Protein AF-A0A8X6IH74-F1 (afdb_monomer_lite)

Radius of gyration: 36.72 Å; chains: 1; bounding box: 72×77×111 Å

Organism: NCBI:txid2747483

Sequence (316 aa):
MLEIERTTPSPTKETTKKLEDELSTMEAKLKTLEGKMAEFLPIINCKHNNKIKAVKRPAEPVIRPAKFTAKANKNSLEIKDFVFPKKTVKNVSQEKDEQIKINNSYAVLYAANEDAEDVTQPTYKIKPIFMRLTPNYNLILQEINRTHPTAKNTHIKGFFKIEAETEDHHREITNYLTDRKIEYYVIEPPAKSQVRDLTCEILTAHRNASKPMSHSELPFVQGELKHLFKERNKARKLWQFTRHPQHKTELNRLQNTIKRKVNLYRQQVWEDHLTSLEAEDGSLWGTAKAFRRKAAPISALNGPNGTALSDTHKTE

Foldseek 3Di:
DDDDDDDDDDDDPVVVVVVVVVVVVVVVVVVVVVVVVVPPDDDPPPDDDDPDDDDDDDDDDDDDADQDADDDDPDDPDDPDDDDQGPFPPPDPDDDDDDPPPPPPCVVVVVLPDPDPPDPDVPPQDFWKKFADDPCVVVLVVVLCVVQVQWDWDDDDRTITIGHPDVVSVVVNVVVCVVVVTDMDTDDDPPVVVVVVVVVVVVVVVVVPDDPPPPSCPVPPDPVLVVLVVQLVVLVVCCVPVVDVVSVVVNVVSVVVSVVVVVVSVVVVVVVQVVPDDVVVCRVVVSVVSRVDDHDPDPAPQDPPGDRPDPVVVPD

Secondary structure (DSSP, 8-state):
------PPPPPPHHHHHHHHHHHHHHHHHHHHHHHHHHTS--------------PPPPPPP--PPP---PPP------S-S--------------S--------TTHHHHHTTTS-S--------PPPEEEEP-TTHHHHHHHHHHH-TT-EEEEETTEEEEE-SSHHHHHHHHHHHHHTT--EEE-PPPHHHHHHHHHHHHHHHHHHHSPP------TT--HHHHHHHHHHHHHHHHHHHH--HHHHHHHHHHHHHHHHHHHHHHHHHHHHHHHT--STTSHHHHHHHHHT-PPPPPPP---TT-----GGGG--

Structure (mmCIF, N/CA/C/O backbone):
data_AF-A0A8X6IH74-F1
#
_entry.id   AF-A0A8X6IH74-F1
#
loop_
_atom_site.group_PDB
_atom_site.id
_atom_site.type_symbol
_atom_site.label_atom_id
_atom_site.label_alt_id
_atom_site.label_comp_id
_atom_site.label_asym_id
_atom_site.label_entity_id
_atom_site.label_seq_id
_atom_site.pdbx_PDB_ins_code
_atom_site.Cartn_x
_atom_site.Cartn_y
_atom_site.Cartn_z
_atom_site.occupancy
_atom_site.B_iso_or_equiv
_atom_site.auth_seq_id
_atom_site.auth_comp_id
_atom_site.auth_asym_id
_atom_site.auth_atom_id
_atom_site.pdbx_PDB_model_num
ATOM 1 N N . MET A 1 1 ? 42.930 13.003 -58.169 1.00 43.06 1 MET A N 1
ATOM 2 C CA . MET A 1 1 ? 43.669 13.483 -56.985 1.00 43.06 1 MET A CA 1
ATOM 3 C C . MET A 1 1 ? 43.532 14.997 -56.968 1.00 43.06 1 MET A C 1
ATOM 5 O O . MET A 1 1 ? 44.217 15.658 -57.731 1.00 43.06 1 MET A O 1
ATOM 9 N N . LEU A 1 2 ? 42.557 15.521 -56.226 1.00 41.12 2 LEU A N 1
ATOM 10 C CA . LEU A 1 2 ? 42.387 16.955 -55.974 1.00 41.12 2 LEU A CA 1
ATOM 11 C C . LEU A 1 2 ? 42.209 17.086 -54.461 1.00 41.12 2 LEU A C 1
ATOM 13 O O . LEU A 1 2 ? 41.152 16.749 -53.931 1.00 41.12 2 LEU A O 1
ATOM 17 N N . GLU A 1 3 ? 43.283 17.471 -53.780 1.00 43.62 3 GLU A N 1
ATOM 18 C CA . GLU A 1 3 ? 43.282 17.789 -52.356 1.00 43.62 3 GLU A CA 1
ATOM 19 C C . GLU A 1 3 ? 42.756 19.215 -52.185 1.00 43.62 3 GLU A C 1
ATOM 21 O O . GLU A 1 3 ? 43.300 20.169 -52.736 1.00 43.62 3 GLU A O 1
ATOM 26 N N . ILE A 1 4 ? 41.650 19.348 -51.456 1.00 46.00 4 ILE A N 1
ATOM 27 C CA . ILE A 1 4 ? 41.109 20.636 -51.024 1.00 46.00 4 ILE A CA 1
ATOM 28 C C . ILE A 1 4 ? 41.545 20.813 -49.570 1.00 46.00 4 ILE A C 1
ATOM 30 O O . ILE A 1 4 ? 40.969 20.201 -48.667 1.00 46.00 4 ILE A O 1
ATOM 34 N N . GLU A 1 5 ? 42.563 21.641 -49.347 1.00 49.91 5 GLU A N 1
ATOM 35 C CA . GLU A 1 5 ? 42.927 22.116 -48.014 1.00 49.91 5 GLU A CA 1
ATOM 36 C C . GLU A 1 5 ? 41.798 22.996 -47.457 1.00 49.91 5 GLU A C 1
ATOM 38 O O . GLU A 1 5 ? 41.425 24.017 -48.037 1.00 49.91 5 GLU A O 1
ATOM 43 N N . ARG A 1 6 ? 41.226 22.596 -46.316 1.00 44.38 6 ARG A N 1
ATOM 44 C CA . ARG A 1 6 ? 40.282 23.421 -45.552 1.00 44.38 6 ARG A CA 1
ATOM 45 C C . ARG A 1 6 ? 41.055 24.217 -44.506 1.00 44.38 6 ARG A C 1
ATOM 47 O O . ARG A 1 6 ? 41.426 23.680 -43.467 1.00 44.38 6 ARG A O 1
ATOM 54 N N . THR A 1 7 ? 41.251 25.504 -44.757 1.00 48.94 7 THR A N 1
ATOM 55 C CA . THR A 1 7 ? 41.699 26.476 -43.756 1.00 48.94 7 THR A CA 1
ATOM 56 C C . THR A 1 7 ? 40.543 26.826 -42.812 1.00 48.94 7 THR A C 1
ATOM 58 O O . THR A 1 7 ? 39.498 27.324 -43.226 1.00 48.94 7 THR A O 1
ATOM 61 N N . THR A 1 8 ? 40.703 26.540 -41.519 1.00 48.41 8 THR A N 1
ATOM 62 C CA . THR A 1 8 ? 39.767 26.951 -40.460 1.00 48.41 8 THR A CA 1
ATOM 63 C C . THR A 1 8 ? 40.094 28.375 -39.993 1.00 48.41 8 THR A C 1
ATOM 65 O O . THR A 1 8 ? 41.247 28.616 -39.626 1.00 48.41 8 THR A O 1
ATOM 68 N N . PRO A 1 9 ? 39.138 29.323 -39.950 1.00 53.28 9 PRO A N 1
ATOM 69 C CA . PRO A 1 9 ? 39.410 30.665 -39.445 1.00 53.28 9 PRO A CA 1
ATOM 70 C C . PRO A 1 9 ? 39.497 30.662 -37.910 1.00 53.28 9 PRO A C 1
ATOM 72 O O . PRO A 1 9 ? 38.611 30.157 -37.222 1.00 53.28 9 PRO A O 1
ATOM 75 N N . SER A 1 10 ? 40.580 31.234 -37.383 1.00 58.09 10 SER A N 1
ATOM 76 C CA . SER A 1 10 ? 40.804 31.457 -35.949 1.00 58.09 10 SER A CA 1
ATOM 77 C C . SER A 1 10 ? 39.896 32.590 -35.427 1.00 58.09 10 SER A C 1
ATOM 79 O O . SER A 1 10 ? 39.737 33.593 -36.131 1.00 58.09 10 SER A O 1
ATOM 81 N N . PRO A 1 11 ? 39.284 32.468 -34.231 1.00 55.09 11 PRO A N 1
ATOM 82 C CA . PRO A 1 11 ? 38.349 33.463 -33.705 1.00 55.09 11 PRO A CA 1
ATOM 83 C C . PRO A 1 11 ? 39.032 34.814 -33.437 1.00 55.09 11 PRO A C 1
ATOM 85 O O . PRO A 1 11 ? 40.121 34.895 -32.869 1.00 55.09 11 PRO A O 1
ATOM 88 N N . THR A 1 12 ? 38.382 35.901 -33.857 1.00 61.72 12 THR A N 1
ATOM 89 C CA . THR A 1 12 ? 38.880 37.274 -33.703 1.00 61.72 12 THR A CA 1
ATOM 90 C C . THR A 1 12 ? 38.809 37.732 -32.241 1.00 61.72 12 THR A C 1
ATOM 92 O O . THR A 1 12 ? 37.863 37.409 -31.523 1.00 61.72 12 THR A O 1
ATOM 95 N N . LYS A 1 13 ? 39.785 38.541 -31.801 1.00 58.41 13 LYS A N 1
ATOM 96 C CA . LYS A 1 13 ? 39.949 39.023 -30.407 1.00 58.41 13 LYS A CA 1
ATOM 97 C C . LYS A 1 13 ? 38.723 39.748 -29.818 1.00 58.41 13 LYS A C 1
ATOM 99 O O . LYS A 1 13 ? 38.598 39.872 -28.605 1.00 58.41 13 LYS A O 1
ATOM 104 N N . GLU A 1 14 ? 37.818 40.241 -30.661 1.00 59.03 14 GLU A N 1
ATOM 105 C CA . GLU A 1 14 ? 36.546 40.836 -30.230 1.00 59.03 14 GLU A CA 1
ATOM 106 C C . GLU A 1 14 ? 35.539 39.796 -29.728 1.00 59.03 14 GLU A C 1
ATOM 108 O O . GLU A 1 14 ? 34.779 40.072 -28.801 1.00 59.03 14 GLU A O 1
ATOM 113 N N . THR A 1 15 ? 35.538 38.594 -30.308 1.00 60.03 15 THR A N 1
ATOM 114 C CA . THR A 1 15 ? 34.636 37.511 -29.886 1.00 60.03 15 THR A CA 1
ATOM 115 C C . THR A 1 15 ? 35.060 36.903 -28.554 1.00 60.03 15 THR A C 1
ATOM 117 O O . THR A 1 15 ? 34.205 36.578 -27.735 1.00 60.03 15 THR A O 1
ATOM 120 N N . THR A 1 16 ? 36.367 36.838 -28.287 1.00 67.00 16 THR A N 1
ATOM 121 C CA . THR A 1 16 ? 36.899 36.336 -27.012 1.00 67.00 16 THR A CA 1
ATOM 122 C C . THR A 1 16 ? 36.626 37.308 -25.867 1.00 67.00 16 THR A C 1
ATOM 124 O O . THR A 1 16 ? 36.185 36.875 -24.811 1.00 67.00 16 THR A O 1
ATOM 127 N N . LYS A 1 17 ? 36.761 38.622 -26.100 1.00 74.25 17 LYS A N 1
ATOM 128 C CA . LYS A 1 17 ? 36.411 39.647 -25.102 1.00 74.25 17 LYS A CA 1
ATOM 129 C C . LYS A 1 17 ? 34.932 39.634 -24.719 1.00 74.25 17 LYS A C 1
ATOM 131 O O . LYS A 1 17 ? 34.612 39.702 -23.541 1.00 74.25 17 LYS A O 1
ATOM 136 N N . LYS A 1 18 ? 34.027 39.489 -25.694 1.00 78.56 18 LYS A N 1
ATOM 137 C CA . LYS A 1 18 ? 32.587 39.379 -25.400 1.00 78.56 18 LYS A CA 1
ATOM 138 C C . LYS A 1 18 ? 32.266 38.162 -24.533 1.00 78.56 18 LYS A C 1
ATOM 140 O O . LYS A 1 18 ? 31.457 38.269 -23.619 1.00 78.56 18 LYS A O 1
ATOM 145 N N . LEU A 1 19 ? 32.919 37.029 -24.793 1.00 78.88 19 LEU A N 1
ATOM 146 C CA . LEU A 1 19 ? 32.754 35.821 -23.982 1.00 78.88 19 LEU A CA 1
ATOM 147 C C . LEU A 1 19 ? 33.327 35.989 -22.565 1.00 78.88 19 LEU A C 1
ATOM 149 O O . LEU A 1 19 ? 32.731 35.502 -21.609 1.00 78.88 19 LEU A O 1
ATOM 153 N N . GLU A 1 20 ? 34.444 36.702 -22.411 1.00 80.81 20 GLU A N 1
ATOM 154 C CA . GLU A 1 20 ? 35.034 37.020 -21.102 1.00 80.81 20 GLU A CA 1
ATOM 155 C C . GLU A 1 20 ? 34.137 37.958 -20.275 1.00 80.81 20 GLU A C 1
ATOM 157 O O . GLU A 1 20 ? 33.915 37.713 -19.086 1.00 80.81 20 GLU A O 1
ATOM 162 N N . ASP A 1 21 ? 33.542 38.974 -20.906 1.00 86.50 21 ASP A N 1
ATOM 163 C CA . ASP A 1 21 ? 32.602 39.896 -20.254 1.00 86.50 21 ASP A CA 1
ATOM 164 C C . ASP A 1 21 ? 31.301 39.180 -19.822 1.00 86.50 21 ASP A C 1
ATOM 166 O O . ASP A 1 21 ? 30.752 39.438 -18.741 1.00 86.50 21 ASP A O 1
ATOM 170 N N . GLU A 1 22 ? 30.817 38.229 -20.630 1.00 88.38 22 GLU A N 1
ATOM 171 C CA . GLU A 1 22 ? 29.669 37.373 -20.300 1.00 88.38 22 GLU A CA 1
ATOM 172 C C . GLU A 1 22 ? 29.972 36.410 -19.140 1.00 88.38 22 GLU A C 1
ATOM 174 O O . GLU A 1 22 ? 29.141 36.237 -18.243 1.00 88.38 22 GLU A O 1
ATOM 179 N N . LEU A 1 23 ? 31.171 35.822 -19.097 1.00 83.88 23 LEU A N 1
ATOM 180 C CA . LEU A 1 23 ? 31.600 34.983 -17.974 1.00 83.88 23 LEU A CA 1
ATOM 181 C C . LEU A 1 23 ? 31.699 35.794 -16.675 1.00 83.88 23 LEU A C 1
ATOM 183 O O . LEU A 1 23 ? 31.154 35.374 -15.652 1.00 83.88 23 LEU A O 1
ATOM 187 N N . SER A 1 24 ? 32.279 36.995 -16.731 1.00 86.62 24 SER A N 1
ATOM 188 C CA . SER A 1 24 ? 32.386 37.894 -15.574 1.00 86.62 24 SER A CA 1
ATOM 189 C C . SER A 1 24 ? 31.012 38.296 -15.020 1.00 86.62 24 SER A C 1
ATOM 191 O O . SER A 1 24 ? 30.773 38.288 -13.807 1.00 86.62 24 SER A O 1
ATOM 193 N N . THR A 1 25 ? 30.049 38.575 -15.904 1.00 90.31 25 THR A N 1
ATOM 194 C CA . THR A 1 25 ? 28.678 38.901 -15.485 1.00 90.31 25 THR A CA 1
ATOM 195 C C . THR A 1 25 ? 27.924 37.702 -14.907 1.00 90.31 25 THR A C 1
ATOM 197 O O . THR A 1 25 ? 27.080 37.886 -14.023 1.00 90.31 25 THR A O 1
ATOM 200 N N . MET A 1 26 ? 28.208 36.477 -15.352 1.00 86.06 26 MET A N 1
ATOM 201 C CA . MET A 1 26 ? 27.615 35.261 -14.784 1.00 86.06 26 MET A CA 1
ATOM 202 C C . MET A 1 26 ? 28.189 34.930 -13.400 1.00 86.06 26 MET A C 1
ATOM 204 O O . MET A 1 26 ? 27.426 34.601 -12.488 1.00 86.06 26 MET A O 1
ATOM 208 N N . GLU A 1 27 ? 29.494 35.108 -13.198 1.00 87.75 27 GLU A N 1
ATOM 209 C CA . GLU A 1 27 ? 30.144 34.933 -11.892 1.00 87.75 27 GLU A CA 1
ATOM 210 C C . GLU A 1 27 ? 29.621 35.932 -10.848 1.00 87.75 27 GLU A C 1
ATOM 212 O O . GLU A 1 27 ? 29.310 35.553 -9.714 1.00 87.75 27 GLU A O 1
ATOM 217 N N . ALA A 1 28 ? 29.411 37.193 -11.239 1.00 86.88 28 ALA A N 1
ATOM 218 C CA . ALA A 1 28 ? 28.814 38.201 -10.362 1.00 86.88 28 ALA A CA 1
ATOM 219 C C . ALA A 1 28 ? 27.384 37.823 -9.916 1.00 86.88 28 ALA A C 1
ATOM 221 O O . ALA A 1 28 ? 27.006 38.021 -8.753 1.00 86.88 28 ALA A O 1
ATOM 222 N N . LYS A 1 29 ? 26.587 37.221 -10.812 1.00 88.25 29 LYS A N 1
ATOM 223 C CA . LYS A 1 29 ? 25.227 36.749 -10.497 1.00 88.25 29 LYS A CA 1
ATOM 224 C C . LYS A 1 29 ? 25.238 35.569 -9.525 1.00 88.25 29 LYS A C 1
ATOM 226 O O . LYS A 1 29 ? 24.408 35.542 -8.616 1.00 88.25 29 LYS A O 1
ATOM 231 N N . LEU A 1 30 ? 26.179 34.635 -9.678 1.00 80.69 30 LEU A N 1
ATOM 232 C CA . LEU A 1 30 ? 26.343 33.501 -8.761 1.00 80.69 30 LEU A CA 1
ATOM 233 C C . LEU A 1 30 ? 26.721 33.963 -7.353 1.00 80.69 30 LEU A C 1
ATOM 235 O O . LEU A 1 30 ? 26.065 33.573 -6.391 1.00 80.69 30 LEU A O 1
ATOM 239 N N . LYS A 1 31 ? 27.676 34.889 -7.232 1.00 80.88 31 LYS A N 1
ATOM 240 C CA . LYS A 1 31 ? 28.103 35.424 -5.930 1.00 80.88 31 LYS A CA 1
ATOM 241 C C . LYS A 1 31 ? 26.982 36.167 -5.195 1.00 80.88 31 LYS A C 1
ATOM 243 O O . LYS A 1 31 ? 26.856 36.092 -3.975 1.00 80.88 31 LYS A O 1
ATOM 248 N N . THR A 1 32 ? 26.112 36.835 -5.951 1.00 80.69 32 THR A N 1
ATOM 249 C CA . THR A 1 32 ? 24.913 37.493 -5.410 1.00 80.69 32 THR A CA 1
ATOM 250 C C . THR A 1 32 ? 23.862 36.478 -4.931 1.00 80.69 32 THR A C 1
ATOM 252 O O . THR A 1 32 ? 23.160 36.729 -3.952 1.00 80.69 32 THR A O 1
ATOM 255 N N . LEU A 1 33 ? 23.734 35.328 -5.603 1.00 72.56 33 LEU A N 1
ATOM 256 C CA . LEU A 1 33 ? 22.829 34.244 -5.199 1.00 72.56 33 LEU A CA 1
ATOM 257 C C . LEU A 1 33 ? 23.335 33.495 -3.963 1.00 72.56 33 LEU A C 1
ATOM 259 O O . LEU A 1 33 ? 22.534 33.188 -3.084 1.00 72.56 33 LEU A O 1
ATOM 263 N N . GLU A 1 34 ? 24.642 33.259 -3.861 1.00 70.38 34 GLU A N 1
ATOM 264 C CA . GLU A 1 34 ? 25.264 32.647 -2.682 1.00 70.38 34 GLU A CA 1
ATOM 265 C C . GLU A 1 34 ? 25.039 33.491 -1.419 1.00 70.38 34 GLU A C 1
ATOM 267 O O . GLU A 1 34 ? 24.656 32.951 -0.382 1.00 70.38 34 GLU A O 1
ATOM 272 N N . GLY A 1 35 ? 25.153 34.822 -1.522 1.00 67.38 35 GLY A N 1
ATOM 273 C CA . GLY A 1 35 ? 24.808 35.734 -0.425 1.00 67.38 35 GLY A CA 1
ATOM 274 C C . GLY A 1 35 ? 23.338 35.635 0.003 1.00 67.38 35 GLY A C 1
ATOM 275 O O . GLY A 1 35 ? 23.042 35.583 1.193 1.00 67.38 35 GLY A O 1
ATOM 276 N N . LYS A 1 36 ? 22.412 35.503 -0.958 1.00 67.06 36 LYS A N 1
ATOM 277 C CA . LYS A 1 36 ? 20.972 35.328 -0.678 1.00 67.06 36 LYS A CA 1
ATOM 278 C C . LYS A 1 36 ? 20.635 33.965 -0.072 1.00 67.06 36 LYS A C 1
ATOM 280 O O . LYS A 1 36 ? 19.660 33.854 0.663 1.00 67.06 36 LYS A O 1
ATOM 285 N N . MET A 1 37 ? 21.415 32.923 -0.363 1.00 58.81 37 MET A N 1
ATOM 286 C CA . MET A 1 37 ? 21.248 31.606 0.263 1.00 58.81 37 MET A CA 1
ATOM 287 C C . MET A 1 37 ? 21.700 31.591 1.729 1.00 58.81 37 MET A C 1
ATOM 289 O O . MET A 1 37 ? 21.154 30.817 2.512 1.00 58.81 37 MET A O 1
ATOM 293 N N . ALA A 1 38 ? 22.645 32.456 2.112 1.00 59.25 38 ALA A N 1
ATOM 294 C CA . ALA A 1 38 ? 23.132 32.576 3.487 1.00 59.25 38 ALA A CA 1
ATOM 295 C C . ALA A 1 38 ? 22.161 33.316 4.435 1.00 59.25 38 ALA A C 1
ATOM 297 O O . ALA A 1 38 ? 22.267 33.161 5.649 1.00 59.25 38 ALA A O 1
ATOM 298 N N . GLU A 1 39 ? 21.196 34.080 3.906 1.00 55.28 39 GLU A N 1
ATOM 299 C CA . GLU A 1 39 ? 20.177 34.799 4.695 1.00 55.28 39 GLU A CA 1
ATOM 300 C C . GLU A 1 39 ? 18.953 33.939 5.070 1.00 55.28 39 GLU A C 1
ATOM 302 O O . GLU A 1 39 ? 18.128 34.348 5.891 1.00 55.28 39 GLU A O 1
ATOM 307 N N . PHE A 1 40 ? 18.823 32.723 4.526 1.00 50.84 40 PHE A N 1
ATOM 308 C CA . PHE A 1 40 ? 17.781 31.790 4.957 1.00 50.84 40 PHE A CA 1
ATOM 309 C C . PHE A 1 40 ? 18.199 31.080 6.255 1.00 50.84 40 PHE A C 1
ATOM 311 O O . PHE A 1 40 ? 19.186 30.350 6.300 1.00 50.84 40 PHE A O 1
ATOM 318 N N . LEU A 1 41 ? 17.414 31.314 7.314 1.00 45.69 41 LEU A N 1
ATOM 319 C CA . LEU A 1 41 ? 17.579 30.798 8.679 1.00 45.69 41 LEU A CA 1
ATOM 320 C C . LEU A 1 41 ? 17.979 29.306 8.748 1.00 45.69 41 LEU A C 1
ATOM 322 O O . LEU A 1 41 ? 17.507 28.498 7.941 1.00 45.69 41 LEU A O 1
ATOM 326 N N . PRO A 1 42 ? 18.786 28.906 9.753 1.00 47.28 42 PRO A N 1
ATOM 327 C CA . PRO A 1 42 ? 19.349 27.566 9.833 1.00 47.28 42 PRO A CA 1
ATOM 328 C C . PRO A 1 42 ? 18.250 26.509 9.958 1.00 47.28 42 PRO A C 1
ATOM 330 O O . PRO A 1 42 ? 17.340 26.610 10.783 1.00 47.28 42 PRO A O 1
ATOM 333 N N . ILE A 1 43 ? 18.370 25.456 9.149 1.00 47.38 43 ILE A N 1
ATOM 334 C CA . ILE A 1 43 ? 17.529 24.262 9.227 1.00 47.38 43 ILE A CA 1
ATOM 335 C C . ILE A 1 43 ? 17.663 23.679 10.639 1.00 47.38 43 ILE A C 1
ATOM 337 O O . ILE A 1 43 ? 18.696 23.114 11.002 1.00 47.38 43 ILE A O 1
ATOM 341 N N . ILE A 1 44 ? 16.604 23.808 11.441 1.00 38.59 44 ILE A N 1
ATOM 342 C CA . ILE A 1 44 ? 16.497 23.150 12.743 1.00 38.59 44 ILE A CA 1
ATOM 343 C C . ILE A 1 44 ? 16.468 21.644 12.486 1.00 38.59 44 ILE A C 1
ATOM 345 O O . ILE A 1 44 ? 15.486 21.076 12.004 1.00 38.59 44 ILE A O 1
ATOM 349 N N . ASN A 1 45 ? 17.583 20.993 12.794 1.00 39.09 45 ASN A N 1
ATOM 350 C CA . ASN A 1 45 ? 17.746 19.559 12.658 1.00 39.09 45 ASN A CA 1
ATOM 351 C C . ASN A 1 45 ? 16.998 18.871 13.816 1.00 39.09 45 ASN A C 1
ATOM 353 O O . ASN A 1 45 ? 17.532 18.702 14.914 1.00 39.09 45 ASN A O 1
ATOM 357 N N . CYS A 1 46 ? 15.732 18.504 13.601 1.00 33.81 46 CYS A N 1
ATOM 358 C CA . CYS A 1 46 ? 14.955 17.713 14.556 1.00 33.81 46 CYS A CA 1
ATOM 359 C C . CYS A 1 46 ? 15.555 16.303 14.684 1.00 33.81 46 CYS A C 1
ATOM 361 O O . CYS A 1 46 ? 15.274 15.416 13.875 1.00 33.81 46 CYS A O 1
ATOM 363 N N . LYS A 1 47 ? 16.365 16.092 15.728 1.00 36.66 47 LYS A N 1
ATOM 364 C CA . LYS A 1 47 ? 16.927 14.793 16.123 1.00 36.66 47 LYS A CA 1
ATOM 365 C C . LYS A 1 47 ? 15.806 13.797 16.453 1.00 36.66 47 LYS A C 1
ATOM 367 O O . LYS A 1 47 ? 15.334 13.740 17.582 1.00 36.66 47 LYS A O 1
ATOM 372 N N . HIS A 1 48 ? 15.413 12.973 15.486 1.00 37.16 48 HIS A N 1
ATOM 373 C CA . HIS A 1 48 ? 14.712 11.721 15.765 1.00 37.16 48 HIS A CA 1
ATOM 374 C C . HIS A 1 48 ? 15.752 10.605 15.899 1.00 37.16 48 HIS A C 1
ATOM 376 O O . HIS A 1 48 ? 16.388 10.204 14.926 1.00 37.16 48 HIS A O 1
ATOM 382 N N . ASN A 1 49 ? 15.936 10.118 17.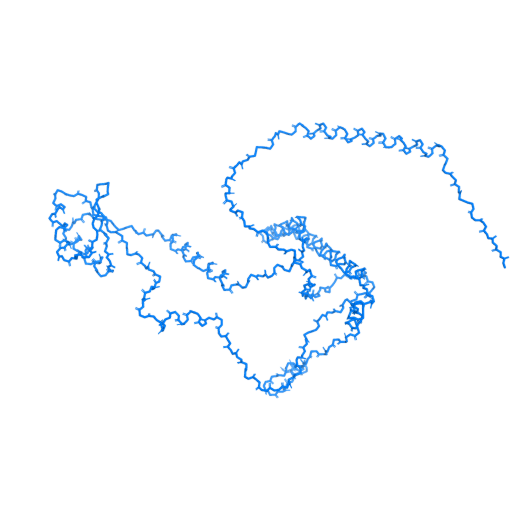128 1.00 37.66 49 ASN A N 1
ATOM 383 C CA . ASN A 1 49 ? 16.764 8.956 17.442 1.00 37.66 49 ASN A CA 1
ATOM 384 C C . ASN A 1 49 ? 16.138 7.685 16.850 1.00 37.66 49 ASN A C 1
ATOM 386 O O . ASN A 1 49 ? 15.332 7.029 17.503 1.00 37.66 49 ASN A O 1
ATOM 390 N N . ASN A 1 50 ? 16.555 7.294 15.647 1.00 40.91 50 ASN A N 1
ATOM 391 C CA . ASN A 1 50 ? 16.372 5.930 15.158 1.00 40.91 50 ASN A CA 1
ATOM 392 C C . ASN A 1 50 ? 17.692 5.169 15.305 1.00 40.91 50 ASN A C 1
ATOM 394 O O . ASN A 1 50 ? 18.587 5.268 14.468 1.00 40.91 50 ASN A O 1
ATOM 398 N N . LYS A 1 51 ? 17.809 4.390 16.387 1.00 33.75 51 LYS A N 1
ATOM 399 C CA . LYS A 1 51 ? 18.848 3.362 16.537 1.00 33.75 51 LYS A CA 1
ATOM 400 C C . LYS A 1 51 ? 18.569 2.228 15.544 1.00 33.75 51 LYS A C 1
ATOM 402 O O . LYS A 1 51 ? 17.903 1.255 15.885 1.00 33.75 51 LYS A O 1
ATOM 407 N N . ILE A 1 52 ? 19.077 2.344 14.319 1.00 38.19 52 ILE A N 1
ATOM 408 C CA . ILE A 1 52 ? 19.151 1.221 13.378 1.00 38.19 52 ILE A CA 1
ATOM 409 C C . ILE A 1 52 ? 20.468 0.493 13.655 1.00 38.19 52 ILE A C 1
ATOM 411 O O . ILE A 1 52 ? 21.549 1.057 13.496 1.00 38.19 52 ILE A O 1
ATOM 415 N N . LYS A 1 53 ? 20.371 -0.752 14.131 1.00 32.59 53 LYS A N 1
ATOM 416 C CA . LYS A 1 53 ? 21.519 -1.646 14.328 1.00 32.59 53 LYS A CA 1
ATOM 417 C C . LYS A 1 53 ? 22.231 -1.854 12.985 1.00 32.59 53 LYS A C 1
ATOM 419 O O . LYS A 1 53 ? 21.584 -2.174 11.990 1.00 32.59 53 LYS A O 1
ATOM 424 N N . ALA A 1 54 ? 23.550 -1.679 12.971 1.00 33.78 54 ALA A N 1
ATOM 425 C CA . ALA A 1 54 ? 24.391 -1.906 11.803 1.00 33.78 54 ALA A CA 1
ATOM 426 C C . ALA A 1 54 ? 24.364 -3.393 11.408 1.00 33.78 54 ALA A C 1
ATOM 428 O O . ALA A 1 54 ? 24.858 -4.248 12.141 1.00 33.78 54 ALA A O 1
ATOM 429 N N . VAL A 1 55 ? 23.778 -3.698 10.251 1.00 36.78 55 VAL A N 1
ATOM 430 C CA . VAL A 1 55 ? 23.865 -5.018 9.615 1.00 36.78 55 VAL A CA 1
ATOM 431 C C . VAL A 1 55 ? 25.076 -5.011 8.680 1.00 36.78 55 VAL A C 1
ATOM 433 O O . VAL A 1 55 ? 25.246 -4.087 7.884 1.00 36.78 55 VAL A O 1
ATOM 436 N N . LYS A 1 56 ? 25.943 -6.024 8.812 1.00 33.97 56 LYS A N 1
ATOM 437 C CA . LYS A 1 56 ? 27.136 -6.236 7.974 1.00 33.97 56 LYS A CA 1
ATOM 438 C C . LYS A 1 56 ? 26.755 -6.279 6.487 1.00 33.97 56 LYS A C 1
ATOM 440 O O . LYS A 1 56 ? 25.826 -6.984 6.106 1.00 33.97 56 LYS A O 1
ATOM 445 N N . ARG A 1 57 ? 27.510 -5.542 5.667 1.00 29.20 57 ARG A N 1
ATOM 446 C CA . ARG A 1 57 ? 27.403 -5.487 4.200 1.00 29.20 57 ARG A CA 1
ATOM 447 C C . ARG A 1 57 ? 27.791 -6.861 3.613 1.00 29.20 57 ARG A C 1
ATOM 449 O O . ARG A 1 57 ? 28.928 -7.272 3.841 1.00 29.20 57 ARG A O 1
ATOM 456 N N . PRO A 1 58 ? 26.910 -7.582 2.896 1.00 34.28 58 PRO A N 1
ATOM 457 C CA . PRO A 1 58 ? 27.340 -8.680 2.041 1.00 34.28 58 PRO A CA 1
ATOM 458 C C . PRO A 1 58 ? 27.945 -8.127 0.740 1.00 34.28 58 PRO A C 1
ATOM 460 O O . PRO A 1 58 ? 27.673 -6.986 0.361 1.00 34.28 58 PRO A O 1
ATOM 463 N N . ALA A 1 59 ? 28.800 -8.933 0.109 1.00 38.78 59 ALA A N 1
ATOM 464 C CA . ALA A 1 59 ? 29.568 -8.606 -1.092 1.00 38.78 59 ALA A CA 1
ATOM 465 C C . ALA A 1 59 ? 28.700 -8.147 -2.283 1.00 38.78 59 ALA A C 1
ATOM 467 O O . ALA A 1 59 ? 27.526 -8.508 -2.387 1.00 38.78 59 ALA A O 1
ATOM 468 N N . GLU A 1 60 ? 29.307 -7.347 -3.166 1.00 30.17 60 GLU A N 1
ATOM 469 C CA . GLU A 1 60 ? 28.691 -6.740 -4.352 1.00 30.17 60 GLU A CA 1
ATOM 470 C C . GLU A 1 60 ? 27.943 -7.767 -5.223 1.00 30.17 60 GLU A C 1
ATOM 472 O O . GLU A 1 60 ? 28.519 -8.787 -5.614 1.00 30.17 60 GLU A O 1
ATOM 477 N N . PRO A 1 61 ? 26.659 -7.529 -5.555 1.00 34.81 61 PRO A N 1
ATOM 478 C CA . PRO A 1 61 ? 25.925 -8.418 -6.435 1.00 34.81 61 PRO A CA 1
ATOM 479 C C . PRO A 1 61 ? 26.310 -8.163 -7.896 1.00 34.81 61 PRO A C 1
ATOM 481 O O . PRO A 1 61 ? 26.152 -7.062 -8.419 1.00 34.81 61 PRO A O 1
ATOM 484 N N . VAL A 1 62 ? 26.742 -9.224 -8.580 1.00 37.19 62 VAL A N 1
ATOM 485 C CA . VAL A 1 62 ? 26.855 -9.271 -10.044 1.00 37.19 62 VAL A CA 1
ATOM 486 C C . VAL A 1 62 ? 25.483 -8.963 -10.654 1.00 37.19 62 VAL A C 1
ATOM 488 O O . VAL A 1 62 ? 24.531 -9.740 -10.510 1.00 37.19 62 VAL A O 1
ATOM 491 N N . ILE A 1 63 ? 25.380 -7.812 -11.318 1.00 31.88 63 ILE A N 1
ATOM 492 C CA . ILE A 1 63 ? 24.155 -7.291 -11.931 1.00 31.88 63 ILE A CA 1
ATOM 493 C C . ILE A 1 63 ? 23.730 -8.233 -13.065 1.00 31.88 63 ILE A C 1
ATOM 495 O O . ILE A 1 63 ? 24.400 -8.343 -14.088 1.00 31.88 63 ILE A O 1
ATOM 499 N N . ARG A 1 64 ? 22.589 -8.913 -12.907 1.00 31.03 64 ARG A N 1
ATOM 500 C CA . ARG A 1 64 ? 21.916 -9.639 -13.999 1.00 31.03 64 ARG A CA 1
ATOM 501 C C . ARG A 1 64 ? 20.712 -8.818 -14.465 1.00 31.03 64 ARG A C 1
ATOM 503 O O . ARG A 1 64 ? 19.946 -8.362 -13.615 1.00 31.03 64 ARG A O 1
ATOM 510 N N . PRO A 1 65 ? 20.474 -8.654 -15.779 1.00 32.25 65 PRO A N 1
ATOM 511 C CA . PRO A 1 65 ? 19.411 -7.779 -16.258 1.00 32.25 65 PRO A CA 1
ATOM 512 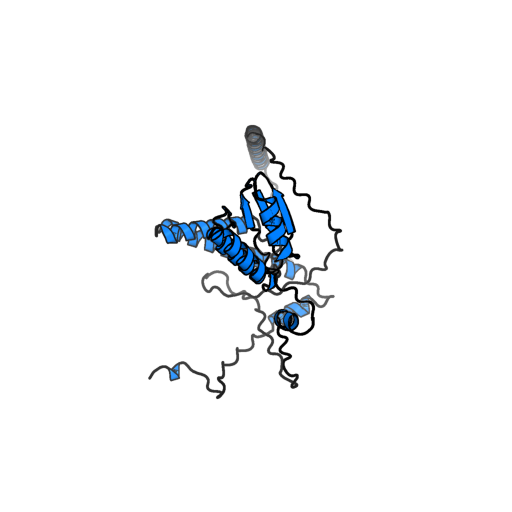C C . PRO A 1 65 ? 18.019 -8.304 -15.873 1.00 32.25 65 PRO A C 1
ATOM 514 O O . PRO A 1 65 ? 17.635 -9.440 -16.180 1.00 32.25 65 PRO A O 1
ATOM 517 N N . ALA A 1 66 ? 17.247 -7.446 -15.201 1.00 34.91 66 ALA A N 1
ATOM 518 C CA . ALA A 1 66 ? 15.897 -7.729 -14.730 1.00 34.91 66 ALA A CA 1
ATOM 519 C C . ALA A 1 66 ? 14.893 -7.985 -15.877 1.00 34.91 66 ALA A C 1
ATOM 521 O O . ALA A 1 66 ? 15.045 -7.558 -17.023 1.00 34.91 66 ALA A O 1
ATOM 522 N N . LYS A 1 67 ? 13.821 -8.724 -15.563 1.00 30.03 67 LYS A N 1
ATOM 523 C CA . LYS A 1 67 ? 12.747 -9.100 -16.498 1.00 30.03 67 LYS A CA 1
ATOM 524 C C . LYS A 1 67 ? 11.749 -7.938 -16.645 1.00 30.03 67 LYS A C 1
ATOM 526 O O . LYS A 1 67 ? 10.986 -7.676 -15.723 1.00 30.03 67 LYS A O 1
ATOM 531 N N . PHE A 1 68 ? 11.707 -7.286 -17.811 1.00 35.41 68 PHE A N 1
ATOM 532 C CA . PHE A 1 68 ? 10.783 -6.176 -18.096 1.00 35.41 68 PHE A CA 1
ATOM 533 C C . PHE A 1 68 ? 9.652 -6.580 -19.060 1.00 35.41 68 PHE A C 1
ATOM 535 O O . PHE A 1 68 ? 9.903 -7.093 -20.149 1.00 35.41 68 PHE A O 1
ATOM 542 N N . THR A 1 69 ? 8.395 -6.314 -18.681 1.00 29.94 69 THR A N 1
ATOM 543 C CA . THR A 1 69 ? 7.206 -6.470 -19.542 1.00 29.94 69 THR A CA 1
ATOM 544 C C . THR A 1 69 ? 6.614 -5.102 -19.889 1.00 29.94 69 THR A C 1
ATOM 546 O O . THR A 1 69 ? 6.201 -4.358 -18.997 1.00 29.94 69 THR A O 1
ATOM 549 N N . ALA A 1 70 ? 6.531 -4.765 -21.178 1.00 35.56 70 ALA A N 1
ATOM 550 C CA . ALA A 1 70 ? 5.962 -3.505 -21.657 1.00 35.56 70 ALA A CA 1
ATOM 551 C C . ALA A 1 70 ? 4.490 -3.665 -22.089 1.00 35.56 70 ALA A C 1
ATOM 553 O O . ALA A 1 70 ? 4.195 -4.353 -23.068 1.00 35.56 70 ALA A O 1
ATOM 554 N N . LYS A 1 71 ? 3.563 -2.970 -21.412 1.00 28.89 71 LYS A N 1
ATOM 555 C CA . LYS A 1 71 ? 2.206 -2.706 -21.930 1.00 28.89 71 LYS A CA 1
ATOM 556 C C . LYS A 1 71 ? 2.256 -1.492 -22.865 1.00 28.89 71 LYS A C 1
ATOM 558 O O . LYS A 1 71 ? 2.745 -0.432 -22.478 1.00 28.89 71 LYS A O 1
ATOM 563 N N . ALA A 1 72 ? 1.782 -1.674 -24.096 1.00 30.61 72 ALA A N 1
ATOM 564 C CA . ALA A 1 72 ? 1.765 -0.645 -25.133 1.00 30.61 72 ALA A CA 1
ATOM 565 C C . ALA A 1 72 ? 0.695 0.417 -24.844 1.00 30.61 72 ALA A C 1
ATOM 567 O O . ALA A 1 72 ? -0.441 0.077 -24.521 1.00 30.61 72 ALA A O 1
ATOM 568 N N . ASN A 1 73 ? 1.050 1.692 -25.004 1.00 32.97 73 ASN A N 1
ATOM 569 C CA . ASN A 1 73 ? 0.089 2.777 -25.163 1.00 32.97 73 ASN A CA 1
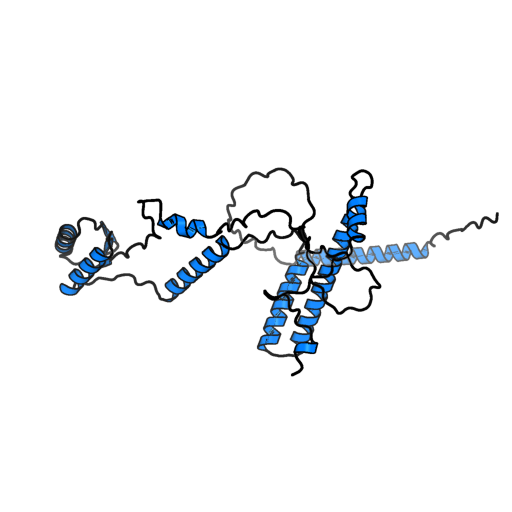ATOM 570 C C . ASN A 1 73 ? 0.182 3.243 -26.619 1.00 32.97 73 ASN A C 1
ATOM 572 O O . ASN A 1 73 ? 1.208 3.788 -27.022 1.00 32.97 73 ASN A O 1
ATOM 576 N N . LYS A 1 74 ? -0.860 2.960 -27.404 1.00 39.00 74 LYS A N 1
ATOM 577 C CA . LYS A 1 74 ? -1.047 3.531 -28.738 1.00 39.00 74 LYS A CA 1
ATOM 578 C C . LYS A 1 74 ? -1.479 4.976 -28.514 1.00 39.00 74 LYS A C 1
ATOM 580 O O . LYS A 1 74 ? -2.575 5.169 -28.006 1.00 39.00 74 LYS A O 1
ATOM 585 N N . ASN A 1 75 ? -0.574 5.926 -28.742 1.00 38.50 75 ASN A N 1
ATOM 586 C CA . ASN A 1 75 ? -0.827 7.310 -29.173 1.00 38.50 75 ASN A CA 1
ATOM 587 C C . ASN A 1 75 ? 0.414 8.162 -28.878 1.00 38.50 75 ASN A C 1
ATOM 589 O O . ASN A 1 75 ? 0.519 8.797 -27.830 1.00 38.50 75 ASN A O 1
ATOM 593 N N . SER A 1 76 ? 1.359 8.140 -29.813 1.00 33.09 76 SER A N 1
ATOM 594 C CA . SER A 1 76 ? 2.189 9.292 -30.166 1.00 33.09 76 SER A CA 1
ATOM 595 C C . SER A 1 76 ? 2.791 8.966 -31.526 1.00 33.09 76 SER A C 1
ATOM 597 O O . SER A 1 76 ? 3.642 8.086 -31.630 1.00 33.09 76 SER A O 1
ATOM 599 N N . LEU A 1 77 ? 2.266 9.605 -32.566 1.00 39.31 77 LEU A N 1
ATOM 600 C CA . LEU A 1 77 ? 2.955 9.708 -33.845 1.00 39.31 77 LEU A CA 1
ATOM 601 C C . LEU A 1 77 ? 4.231 10.541 -33.632 1.00 39.31 77 LEU A C 1
ATOM 603 O O . LEU A 1 77 ? 4.266 11.376 -32.728 1.00 39.31 77 LEU A O 1
ATOM 607 N N . GLU A 1 78 ? 5.239 10.250 -34.456 1.00 38.12 78 GLU A N 1
ATOM 608 C CA . GLU A 1 78 ? 6.594 10.833 -34.507 1.00 38.12 78 GLU A CA 1
ATOM 609 C C . GLU A 1 78 ? 7.669 10.232 -33.587 1.00 38.12 78 GLU A C 1
ATOM 611 O O . GLU A 1 78 ? 8.328 10.933 -32.832 1.00 38.12 78 GLU A O 1
ATOM 616 N N . ILE A 1 79 ? 7.911 8.924 -33.734 1.00 33.22 79 ILE A N 1
ATOM 617 C CA . ILE A 1 79 ? 9.262 8.362 -33.937 1.00 33.22 79 ILE A CA 1
ATOM 618 C C . ILE A 1 79 ? 9.076 7.237 -34.959 1.00 33.22 79 ILE A C 1
ATOM 620 O O . ILE A 1 79 ? 8.377 6.265 -34.672 1.00 33.22 79 ILE A O 1
ATOM 624 N N . LYS A 1 80 ? 9.627 7.389 -36.168 1.00 29.41 80 LYS A N 1
ATOM 625 C CA . LYS A 1 80 ? 9.613 6.327 -37.181 1.00 29.41 80 LYS A CA 1
ATOM 626 C C . LYS A 1 80 ? 10.387 5.116 -36.637 1.00 29.41 80 LYS A C 1
ATOM 628 O O . LYS A 1 80 ? 11.588 5.183 -36.413 1.00 29.41 80 LYS A O 1
ATOM 633 N N . ASP A 1 81 ? 9.638 4.048 -36.387 1.00 35.25 81 ASP A N 1
ATOM 634 C CA . ASP A 1 81 ? 10.012 2.645 -36.574 1.00 35.25 81 ASP A CA 1
ATOM 635 C C . ASP A 1 81 ? 11.192 2.055 -35.780 1.00 35.25 81 ASP A C 1
ATOM 637 O O . ASP A 1 81 ? 11.999 1.309 -36.330 1.00 35.25 81 ASP A O 1
ATOM 641 N N . PHE A 1 82 ? 11.228 2.236 -34.453 1.00 38.75 82 PHE A N 1
ATOM 642 C CA . PHE A 1 82 ? 11.927 1.268 -33.590 1.00 38.75 82 PHE A CA 1
ATOM 643 C C . PHE A 1 82 ? 10.995 0.661 -32.535 1.00 38.75 82 PHE A C 1
ATOM 645 O O . PHE A 1 82 ? 10.770 1.203 -31.452 1.00 38.75 82 PHE A O 1
ATOM 652 N N . VAL A 1 83 ? 10.417 -0.496 -32.869 1.00 39.34 83 VAL A N 1
ATOM 653 C CA . VAL A 1 83 ? 9.612 -1.307 -31.948 1.00 39.34 83 VAL A CA 1
ATOM 654 C C . VAL A 1 83 ? 10.513 -2.367 -31.320 1.00 39.34 83 VAL A C 1
ATOM 656 O O . VAL A 1 83 ? 10.892 -3.339 -31.968 1.00 39.34 83 VAL A O 1
ATOM 659 N N . PHE A 1 84 ? 10.842 -2.197 -30.038 1.00 47.41 84 PHE A N 1
ATOM 660 C CA . PHE A 1 84 ? 11.654 -3.161 -29.294 1.00 47.41 84 PHE A CA 1
ATOM 661 C C . PHE A 1 84 ? 10.986 -4.550 -29.239 1.00 47.41 84 PHE A C 1
ATOM 663 O O . PHE A 1 84 ? 9.774 -4.637 -28.988 1.00 47.41 84 PHE A O 1
ATOM 670 N N . PRO A 1 85 ? 11.750 -5.648 -29.401 1.00 40.38 85 PRO A N 1
ATOM 671 C CA . PRO A 1 85 ? 11.225 -7.001 -29.297 1.00 40.38 85 PRO A CA 1
ATOM 672 C C . PRO A 1 85 ? 10.719 -7.240 -27.873 1.00 40.38 85 PRO A C 1
ATOM 674 O O . PRO A 1 85 ? 11.474 -7.295 -26.900 1.00 40.38 85 PRO A O 1
ATOM 677 N N . LYS A 1 86 ? 9.402 -7.386 -27.731 1.00 43.22 86 LYS A N 1
ATOM 678 C CA . LYS A 1 86 ? 8.797 -7.835 -26.477 1.00 43.22 86 LYS A CA 1
ATOM 679 C C . LYS A 1 86 ? 9.170 -9.299 -26.273 1.00 43.22 86 LYS A C 1
ATOM 681 O O . LYS A 1 86 ? 9.035 -10.101 -27.193 1.00 43.22 86 LYS A O 1
ATOM 686 N N . LYS A 1 87 ? 9.568 -9.677 -25.055 1.00 42.97 87 LYS A N 1
ATOM 687 C CA . LYS A 1 87 ? 9.610 -11.093 -24.670 1.00 42.97 87 LYS A CA 1
ATOM 688 C C . LYS A 1 87 ? 8.181 -11.635 -24.760 1.00 42.97 87 LYS A C 1
ATOM 690 O O . LYS A 1 87 ? 7.349 -11.320 -23.911 1.00 42.97 87 LYS A O 1
ATOM 695 N N . THR A 1 88 ? 7.887 -12.401 -25.804 1.00 41.69 88 THR A N 1
ATOM 696 C CA . THR A 1 88 ? 6.704 -13.256 -25.837 1.00 41.69 88 THR A CA 1
ATOM 697 C C . THR A 1 88 ? 6.872 -14.362 -24.803 1.00 41.69 88 THR A C 1
ATOM 699 O O . THR A 1 88 ? 7.990 -14.815 -24.534 1.00 41.69 88 THR A O 1
ATOM 702 N N . VAL A 1 89 ? 5.759 -14.776 -24.200 1.00 34.75 89 VAL A N 1
ATOM 703 C CA . VAL A 1 89 ? 5.703 -15.979 -23.365 1.00 34.75 89 VAL A CA 1
ATOM 704 C C . VAL A 1 89 ? 6.300 -17.125 -24.185 1.00 34.75 89 VAL A C 1
ATOM 706 O O . VAL A 1 89 ? 5.902 -17.344 -25.328 1.00 34.75 89 VAL A O 1
ATOM 709 N N . LYS A 1 90 ? 7.321 -17.803 -23.649 1.00 35.00 90 LYS A N 1
ATOM 710 C CA . LYS A 1 90 ? 7.774 -19.068 -24.228 1.00 35.00 90 LYS A CA 1
ATOM 711 C C . LYS A 1 90 ? 6.630 -20.052 -23.999 1.00 35.00 90 LYS A C 1
ATOM 713 O O . LYS A 1 90 ? 6.379 -20.392 -22.847 1.00 35.00 90 LYS A O 1
ATOM 718 N N . ASN A 1 91 ? 5.955 -20.486 -25.059 1.00 37.56 91 ASN A N 1
ATOM 719 C CA . ASN A 1 91 ? 5.214 -21.737 -24.977 1.00 37.56 91 ASN A CA 1
ATOM 720 C C . ASN A 1 91 ? 6.270 -22.815 -24.745 1.00 37.56 91 ASN A C 1
ATOM 722 O O . ASN A 1 91 ? 7.153 -23.023 -25.578 1.00 37.56 91 ASN A O 1
ATOM 726 N N . VAL A 1 92 ? 6.256 -23.377 -23.542 1.00 34.56 92 VAL A N 1
ATOM 727 C CA . VAL A 1 92 ? 6.985 -24.598 -23.231 1.00 34.56 92 VAL A CA 1
ATOM 728 C C . VAL A 1 92 ? 6.388 -25.654 -24.150 1.00 34.56 92 VAL A C 1
ATOM 730 O O . VAL A 1 92 ? 5.177 -25.864 -24.120 1.00 34.56 92 VAL A O 1
ATOM 733 N N . SER A 1 93 ? 7.209 -26.237 -25.021 1.00 43.16 93 SER A N 1
ATOM 734 C CA . SER A 1 93 ? 6.833 -27.444 -25.748 1.00 43.16 93 SER A CA 1
ATOM 735 C C . SER A 1 93 ? 6.394 -28.464 -24.702 1.00 43.16 93 SER A C 1
ATOM 737 O O . SER A 1 93 ? 7.190 -28.823 -23.835 1.00 43.16 93 SER A O 1
ATOM 739 N N . GLN A 1 94 ? 5.115 -28.833 -24.714 1.00 46.81 94 GLN A N 1
ATOM 740 C CA . GLN A 1 94 ? 4.607 -29.901 -23.869 1.00 46.81 94 GLN A CA 1
ATOM 741 C C . GLN A 1 94 ? 5.242 -31.199 -24.347 1.00 46.81 94 GLN A C 1
ATOM 743 O O . GLN A 1 94 ? 4.825 -31.749 -25.358 1.00 46.81 94 GLN A O 1
ATOM 748 N N . GLU A 1 95 ? 6.235 -31.679 -23.610 1.00 46.09 95 GLU A N 1
ATOM 749 C CA . GLU A 1 95 ? 6.504 -33.103 -23.540 1.00 46.09 95 GLU A CA 1
ATOM 750 C C . GLU A 1 95 ? 6.691 -33.508 -22.080 1.00 46.09 95 GLU A C 1
ATOM 752 O O . GLU A 1 95 ? 7.524 -32.952 -21.364 1.00 46.09 95 GLU A O 1
ATOM 757 N N . LYS A 1 96 ? 5.909 -34.537 -21.739 1.00 36.88 96 LYS A N 1
ATOM 758 C CA . LYS A 1 96 ? 5.865 -35.370 -20.536 1.00 36.88 96 LYS A CA 1
ATOM 759 C C . LYS A 1 96 ? 4.977 -34.881 -19.395 1.00 36.88 96 LYS A C 1
ATOM 761 O O . LYS A 1 96 ? 5.167 -33.822 -18.805 1.00 36.88 96 LYS A O 1
ATOM 766 N N . ASP A 1 97 ? 4.003 -35.745 -19.119 1.00 52.47 97 ASP A N 1
ATOM 767 C CA . ASP A 1 97 ? 3.104 -35.770 -17.977 1.00 52.47 97 ASP A CA 1
ATOM 768 C C . ASP A 1 97 ? 3.891 -35.792 -16.663 1.00 52.47 97 ASP A C 1
ATOM 770 O O . ASP A 1 97 ? 4.087 -36.829 -16.037 1.00 52.47 97 ASP A O 1
ATOM 774 N N . GLU A 1 98 ? 4.343 -34.630 -16.214 1.00 57.12 98 GLU A N 1
ATOM 775 C CA . GLU A 1 98 ? 4.632 -34.423 -14.805 1.00 57.12 98 GLU A CA 1
ATOM 776 C C . GLU A 1 98 ? 3.418 -33.717 -14.216 1.00 57.12 98 GLU A C 1
ATOM 778 O O . GLU A 1 98 ? 3.144 -32.552 -14.516 1.00 57.12 98 GLU A O 1
ATOM 783 N N . GLN A 1 99 ? 2.644 -34.466 -13.424 1.00 57.62 99 GLN A N 1
ATOM 784 C CA . GLN A 1 99 ? 1.525 -33.947 -12.642 1.00 57.62 99 GLN A CA 1
ATOM 785 C C . GLN A 1 99 ? 1.906 -32.586 -12.059 1.00 57.62 99 GLN A C 1
ATOM 787 O O . GLN A 1 99 ? 2.905 -32.462 -11.346 1.00 57.62 99 GLN A O 1
ATOM 792 N N . ILE A 1 100 ? 1.110 -31.561 -12.376 1.00 51.66 100 ILE A N 1
ATOM 793 C CA . ILE A 1 100 ? 1.266 -30.227 -11.805 1.00 51.66 100 ILE A CA 1
ATOM 794 C C . ILE A 1 100 ? 1.236 -30.404 -10.288 1.00 51.66 100 ILE A C 1
ATOM 796 O O . ILE A 1 100 ? 0.183 -30.660 -9.708 1.00 51.66 100 ILE A O 1
ATOM 800 N N . LYS A 1 101 ? 2.395 -30.284 -9.638 1.00 55.22 101 LYS A N 1
ATOM 801 C CA . LYS A 1 101 ? 2.478 -30.225 -8.183 1.00 55.22 101 LYS A CA 1
ATOM 802 C C . LYS A 1 101 ? 1.758 -28.954 -7.742 1.00 55.22 101 LYS A C 1
ATOM 804 O O . LYS A 1 101 ? 2.295 -27.848 -7.841 1.00 55.22 101 LYS A O 1
ATOM 809 N N . ILE A 1 102 ? 0.510 -29.110 -7.305 1.00 57.34 102 ILE A N 1
ATOM 810 C CA . ILE A 1 102 ? -0.288 -28.047 -6.698 1.00 57.34 102 ILE A CA 1
ATOM 811 C C . ILE A 1 102 ? 0.300 -27.807 -5.308 1.00 57.34 102 ILE A C 1
ATOM 813 O O . ILE A 1 102 ? -0.179 -28.318 -4.300 1.00 57.34 102 ILE A O 1
ATOM 817 N N . ASN A 1 103 ? 1.396 -27.056 -5.249 1.00 59.69 103 ASN A N 1
ATOM 818 C CA . ASN A 1 103 ? 1.972 -26.656 -3.977 1.00 59.69 103 ASN A CA 1
ATOM 819 C C . ASN A 1 103 ? 1.068 -25.568 -3.402 1.00 59.69 103 ASN A C 1
ATOM 821 O O . ASN A 1 103 ? 1.134 -24.405 -3.810 1.00 59.69 103 ASN A O 1
ATOM 825 N N . ASN A 1 104 ? 0.186 -25.955 -2.485 1.00 71.00 104 ASN A N 1
ATOM 826 C CA . ASN A 1 104 ? -0.665 -25.015 -1.783 1.00 71.00 104 ASN A CA 1
ATOM 827 C C . ASN A 1 104 ? 0.212 -24.092 -0.920 1.00 71.00 104 ASN A C 1
ATOM 829 O O . ASN A 1 104 ? 0.724 -24.492 0.122 1.00 71.00 104 ASN A O 1
ATOM 833 N N . SER A 1 105 ? 0.366 -22.833 -1.339 1.00 67.69 105 SER A N 1
ATOM 834 C CA . SER A 1 105 ? 1.093 -21.806 -0.576 1.00 67.69 105 SER A CA 1
ATOM 835 C C . SER A 1 105 ? 0.451 -21.495 0.784 1.00 67.69 105 SER A C 1
ATOM 837 O O . SER A 1 105 ? 1.061 -20.797 1.591 1.00 67.69 105 SER A O 1
ATOM 839 N N . TYR A 1 106 ? -0.765 -21.987 1.025 1.00 57.00 106 TYR A N 1
ATOM 840 C CA . TYR A 1 106 ? -1.504 -21.870 2.275 1.00 57.00 106 TYR A CA 1
ATOM 841 C C . TYR A 1 106 ? -1.485 -23.162 3.103 1.00 57.00 106 TYR A C 1
ATOM 843 O O . TYR A 1 106 ? -2.127 -23.196 4.144 1.00 57.00 106 TYR A O 1
ATOM 851 N N . ALA A 1 107 ? -0.744 -24.206 2.700 1.00 62.59 107 ALA A N 1
ATOM 852 C CA . ALA A 1 107 ? -0.625 -25.445 3.481 1.00 62.59 107 ALA A CA 1
ATOM 853 C C . ALA A 1 107 ? -0.160 -25.181 4.924 1.00 62.59 107 ALA A C 1
ATOM 855 O O . ALA A 1 107 ? -0.642 -25.817 5.849 1.00 62.59 107 ALA A O 1
ATOM 856 N N . VAL A 1 108 ? 0.692 -24.169 5.125 1.00 63.38 108 VAL A N 1
ATOM 857 C CA . VAL A 1 108 ? 1.163 -23.720 6.447 1.00 63.38 108 VAL A CA 1
ATOM 858 C C . VAL A 1 108 ? 0.014 -23.289 7.370 1.00 63.38 108 VAL A C 1
ATOM 860 O O . VAL A 1 108 ? 0.123 -23.432 8.579 1.00 63.38 108 VAL A O 1
ATOM 863 N N . LEU A 1 109 ? -1.099 -22.790 6.821 1.00 51.62 109 LEU A N 1
ATOM 864 C CA . LEU A 1 109 ? -2.264 -22.390 7.617 1.00 51.62 109 LEU A CA 1
ATOM 865 C C . LEU A 1 109 ? -3.123 -23.583 8.056 1.00 51.62 109 LEU A C 1
ATOM 867 O O . LEU A 1 109 ? -3.838 -23.469 9.044 1.00 51.62 109 LEU A O 1
ATOM 871 N N . TYR A 1 110 ? -3.060 -24.703 7.329 1.00 54.41 110 TYR A N 1
ATOM 872 C CA . TYR A 1 110 ? -3.796 -25.929 7.650 1.00 54.41 110 TYR A CA 1
ATOM 873 C C . TYR A 1 110 ? -2.965 -26.877 8.519 1.00 54.41 110 TYR A C 1
ATOM 875 O O . TYR A 1 110 ? -3.477 -27.394 9.501 1.00 54.41 110 TYR A O 1
ATOM 883 N N . ALA A 1 111 ? -1.668 -27.017 8.228 1.00 49.72 111 ALA A N 1
ATOM 884 C CA . ALA A 1 111 ? -0.730 -27.818 9.019 1.00 49.72 111 ALA A CA 1
ATOM 885 C C . ALA A 1 111 ? -0.545 -27.289 10.453 1.00 49.72 111 ALA A C 1
ATOM 887 O O . ALA A 1 111 ? -0.174 -28.041 11.345 1.00 49.72 111 ALA A O 1
ATOM 888 N N . ALA A 1 112 ? -0.852 -26.010 10.696 1.00 49.31 112 ALA A N 1
ATOM 889 C CA . ALA A 1 112 ? -0.921 -25.450 12.043 1.00 49.31 112 ALA A CA 1
ATOM 890 C C . ALA A 1 112 ? -2.092 -26.000 12.888 1.00 49.31 112 ALA A C 1
ATOM 892 O O . ALA A 1 112 ? -2.164 -25.676 14.069 1.00 49.31 112 ALA A O 1
ATOM 893 N N . ASN A 1 113 ? -3.001 -26.796 12.308 1.00 51.69 113 ASN A N 1
ATOM 894 C CA . ASN A 1 113 ? -4.174 -27.331 13.002 1.00 51.69 113 ASN A CA 1
ATOM 895 C C . ASN A 1 113 ? -4.158 -28.855 13.204 1.00 51.69 113 ASN A C 1
ATOM 897 O O . ASN A 1 113 ? -5.104 -29.352 13.807 1.00 51.69 113 ASN A O 1
ATOM 901 N N . GLU A 1 114 ? -3.154 -29.601 12.719 1.00 51.75 114 GLU A N 1
ATOM 902 C CA . GLU A 1 114 ? -3.243 -31.078 12.715 1.00 51.75 114 GLU A CA 1
ATOM 903 C C . GLU A 1 114 ? -2.057 -31.840 13.333 1.00 51.75 114 GLU A C 1
ATOM 905 O O . GLU A 1 114 ? -2.275 -32.963 13.764 1.00 51.75 114 GLU A O 1
ATOM 910 N N . ASP A 1 115 ? -0.869 -31.252 13.529 1.00 41.97 115 ASP A N 1
ATOM 911 C CA . ASP A 1 115 ? 0.268 -31.968 14.149 1.00 41.97 115 ASP A CA 1
ATOM 912 C C . ASP A 1 115 ? 0.987 -31.135 15.223 1.00 41.97 115 ASP A C 1
ATOM 914 O O . ASP A 1 115 ? 2.166 -30.801 15.104 1.00 41.97 115 ASP A O 1
ATOM 918 N N . ALA A 1 116 ? 0.267 -30.777 16.285 1.00 40.75 116 ALA A N 1
ATOM 919 C CA . ALA A 1 116 ? 0.841 -30.508 17.603 1.00 40.75 116 ALA A CA 1
ATOM 920 C C . ALA A 1 116 ? -0.291 -30.464 18.635 1.00 40.75 116 ALA A C 1
ATOM 922 O O . ALA A 1 116 ? -1.085 -29.524 18.648 1.00 40.75 116 ALA A O 1
ATOM 923 N N . GLU A 1 117 ? -0.319 -31.422 19.560 1.00 40.69 117 GLU A N 1
ATOM 924 C CA . GLU A 1 117 ? -1.000 -31.261 20.852 1.00 40.69 117 GLU A CA 1
ATOM 925 C C . GLU A 1 117 ? -0.290 -30.211 21.742 1.00 40.69 117 GLU A C 1
ATOM 927 O O . GLU A 1 117 ? -0.031 -30.431 22.920 1.00 40.69 117 GLU A O 1
ATOM 932 N N . ASP A 1 118 ? 0.038 -29.046 21.183 1.00 44.19 118 ASP A N 1
ATOM 933 C CA . ASP A 1 118 ? 0.420 -27.853 21.933 1.00 44.19 118 ASP A CA 1
ATOM 934 C C . ASP A 1 118 ? -0.300 -26.653 21.311 1.00 44.19 118 ASP A C 1
ATOM 936 O O . ASP A 1 118 ? 0.174 -25.945 20.418 1.00 44.19 118 ASP A O 1
ATOM 940 N N . VAL A 1 119 ? -1.552 -26.516 21.736 1.00 39.97 119 VAL A N 1
ATOM 941 C CA . VAL A 1 119 ? -2.509 -25.511 21.293 1.00 39.97 119 VAL A CA 1
ATOM 942 C C . VAL A 1 119 ? -2.008 -24.127 21.707 1.00 39.97 119 VAL A C 1
ATOM 944 O O . VAL A 1 119 ? -2.294 -23.643 22.796 1.00 39.97 119 VAL A O 1
ATOM 947 N N . THR A 1 120 ? -1.322 -23.422 20.810 1.00 42.47 120 THR A N 1
ATOM 948 C CA . THR A 1 120 ? -1.217 -21.957 20.886 1.00 42.47 120 THR A CA 1
ATOM 949 C C . THR A 1 120 ? -2.021 -21.326 19.757 1.00 42.47 120 THR A C 1
ATOM 951 O O . THR A 1 120 ? -1.504 -20.701 18.832 1.00 42.47 120 THR A O 1
ATOM 954 N N . GLN A 1 121 ? -3.348 -21.461 19.884 1.00 40.28 121 GLN A N 1
ATOM 955 C CA . GLN A 1 121 ? -4.302 -20.503 19.321 1.00 40.28 121 GLN A CA 1
ATOM 956 C C . GLN A 1 121 ? -3.805 -19.067 19.579 1.00 40.28 121 GLN A C 1
ATOM 958 O O . GLN A 1 121 ? -3.094 -18.849 20.568 1.00 40.28 121 GLN A O 1
ATOM 963 N N . PRO A 1 122 ? -4.170 -18.066 18.749 1.00 39.94 122 PRO A N 1
ATOM 964 C CA . PRO A 1 122 ? -3.973 -16.670 19.123 1.00 39.94 122 PRO A CA 1
ATOM 965 C C . PRO A 1 122 ? -4.543 -16.500 20.530 1.00 39.94 122 PRO A C 1
ATOM 967 O O . PRO A 1 122 ? -5.747 -16.630 20.729 1.00 39.94 122 PRO A O 1
ATOM 970 N N . THR A 1 123 ? -3.661 -16.336 21.517 1.00 49.25 123 THR A N 1
ATOM 971 C CA . THR A 1 123 ? -4.050 -16.391 22.923 1.00 49.25 123 THR A CA 1
ATOM 972 C C . THR A 1 123 ? -4.952 -15.194 23.182 1.00 49.25 123 THR A C 1
ATOM 974 O O . THR A 1 123 ? -4.486 -14.065 23.347 1.00 49.25 123 THR A O 1
ATOM 977 N N . TYR A 1 124 ? -6.268 -15.413 23.137 1.00 65.75 124 TYR A N 1
ATOM 978 C CA . TYR A 1 124 ? -7.241 -14.422 23.555 1.00 65.75 124 TYR A CA 1
ATOM 979 C C . TYR A 1 124 ? -7.006 -14.222 25.048 1.00 65.75 124 TYR A C 1
ATOM 981 O O . TYR A 1 124 ? -7.362 -15.054 25.878 1.00 65.75 124 TYR A O 1
ATOM 989 N N . LYS A 1 125 ? -6.281 -13.154 25.385 1.00 75.69 125 LYS A N 1
ATOM 990 C CA . LYS A 1 125 ? -5.981 -12.814 26.772 1.00 75.69 125 LYS A CA 1
ATOM 991 C C . LYS A 1 125 ? -7.292 -12.414 27.434 1.00 75.69 125 LYS A C 1
ATOM 993 O O . LYS A 1 125 ? -7.836 -11.354 27.116 1.00 75.69 125 LYS A O 1
ATOM 998 N N . ILE A 1 126 ? -7.776 -13.266 28.334 1.00 84.94 126 ILE A N 1
ATOM 999 C CA . ILE A 1 126 ? -8.979 -13.012 29.126 1.00 84.94 126 ILE A CA 1
ATOM 1000 C C . ILE A 1 126 ? -8.804 -11.687 29.861 1.00 84.94 126 ILE A C 1
ATOM 1002 O O . ILE A 1 126 ? -7.730 -11.361 30.381 1.00 84.94 126 ILE A O 1
ATOM 1006 N N . LYS A 1 127 ? -9.860 -10.876 29.837 1.00 87.44 127 LYS A N 1
ATOM 1007 C CA . LYS A 1 127 ? -9.810 -9.529 30.392 1.00 87.44 127 LYS A CA 1
ATOM 1008 C C . LYS A 1 127 ? -9.757 -9.608 31.919 1.00 87.44 127 LYS A C 1
ATOM 1010 O O . LYS A 1 127 ? -10.463 -10.415 32.515 1.00 87.44 127 LYS A O 1
ATOM 1015 N N . PRO A 1 128 ? -8.950 -8.761 32.570 1.00 91.50 128 PRO A N 1
ATOM 1016 C CA . PRO A 1 128 ? -8.951 -8.686 34.018 1.00 91.50 128 PRO A CA 1
ATOM 1017 C C . PRO A 1 128 ? -10.224 -8.008 34.532 1.00 91.50 128 PRO A C 1
ATOM 1019 O O . PRO A 1 128 ? -10.673 -6.999 33.979 1.00 91.50 128 PRO A O 1
ATOM 1022 N N . ILE A 1 129 ? -10.744 -8.526 35.640 1.00 93.62 129 ILE A N 1
ATOM 1023 C CA . ILE A 1 129 ? -11.867 -7.951 36.380 1.00 93.62 129 ILE A CA 1
ATOM 1024 C C . ILE A 1 129 ? -11.295 -7.008 37.438 1.00 93.62 129 ILE A C 1
ATOM 1026 O O . ILE A 1 129 ? -10.411 -7.396 38.203 1.00 93.62 129 ILE A O 1
ATOM 1030 N N . PHE A 1 130 ? -11.788 -5.771 37.502 1.00 92.94 130 PHE A N 1
ATOM 1031 C CA . PHE A 1 130 ? -11.386 -4.807 38.524 1.00 92.94 130 PHE A CA 1
ATOM 1032 C C . PHE A 1 130 ? -12.514 -4.601 39.530 1.00 92.94 130 PHE A C 1
ATOM 1034 O O . PHE A 1 130 ? -13.494 -3.915 39.251 1.00 92.94 130 PHE A O 1
ATOM 1041 N N . MET A 1 131 ? -12.364 -5.175 40.719 1.00 91.81 131 MET A N 1
ATOM 1042 C CA . MET A 1 131 ? -13.304 -5.020 41.830 1.00 91.81 131 MET A CA 1
ATOM 1043 C C . MET A 1 131 ? -12.931 -3.802 42.678 1.00 91.81 131 MET A C 1
ATOM 1045 O O . MET A 1 131 ? -11.754 -3.624 43.005 1.00 91.81 131 MET A O 1
ATOM 1049 N N . ARG A 1 132 ? -13.902 -2.969 43.071 1.00 89.31 132 ARG A N 1
ATOM 1050 C CA . ARG A 1 132 ? -13.651 -1.847 43.988 1.00 89.31 132 ARG A CA 1
ATOM 1051 C C . ARG A 1 132 ? -13.248 -2.358 45.369 1.00 89.31 132 ARG A C 1
ATOM 1053 O O . ARG A 1 132 ? -13.822 -3.314 45.887 1.00 89.31 132 ARG A O 1
ATOM 1060 N N . LEU A 1 133 ? -12.277 -1.691 45.990 1.00 90.25 133 LEU A N 1
ATOM 1061 C CA . LEU A 1 133 ? -11.881 -1.987 47.360 1.00 90.25 133 LEU A CA 1
ATOM 1062 C C . LEU A 1 133 ? -13.041 -1.696 48.329 1.00 90.25 133 LEU A C 1
ATOM 1064 O O . LEU A 1 133 ? -13.496 -0.559 48.454 1.00 90.25 133 LEU A O 1
ATOM 1068 N N . THR A 1 134 ? -13.503 -2.729 49.027 1.00 87.75 134 THR A N 1
ATOM 1069 C CA . THR A 1 134 ? -14.515 -2.659 50.096 1.00 87.75 134 THR A CA 1
ATOM 1070 C C . THR A 1 134 ? -13.907 -3.175 51.398 1.00 87.75 134 THR A C 1
ATOM 1072 O O . THR A 1 134 ? -12.970 -3.952 51.316 1.00 87.75 134 THR A O 1
ATOM 1075 N N . PRO A 1 135 ? -14.405 -2.837 52.601 1.00 89.50 135 PRO A N 1
ATOM 1076 C CA . PRO A 1 135 ? -13.847 -3.368 53.855 1.00 89.50 135 PRO A CA 1
ATOM 1077 C C . PRO A 1 135 ? -13.834 -4.907 53.937 1.00 89.50 135 PRO A C 1
ATOM 1079 O O . PRO A 1 135 ? -12.926 -5.490 54.522 1.00 89.50 135 PRO A O 1
ATOM 1082 N N . ASN A 1 136 ? -14.793 -5.566 53.278 1.00 89.81 136 ASN A N 1
ATOM 1083 C CA . ASN A 1 136 ? -14.957 -7.024 53.275 1.00 89.81 136 ASN A CA 1
ATOM 1084 C C . ASN A 1 136 ? -14.222 -7.726 52.116 1.00 89.81 136 ASN A C 1
ATOM 1086 O O . ASN A 1 136 ? -14.450 -8.912 51.874 1.00 89.81 136 ASN A O 1
ATOM 1090 N N . TYR A 1 137 ? -13.336 -7.026 51.398 1.00 88.38 137 TYR A N 1
ATOM 1091 C CA . TYR A 1 137 ? -12.655 -7.557 50.213 1.00 88.38 137 TYR A CA 1
ATOM 1092 C C . TYR A 1 137 ? -11.890 -8.860 50.480 1.00 88.38 137 TYR A C 1
ATOM 1094 O O . TYR A 1 137 ? -11.884 -9.743 49.631 1.00 88.38 137 TYR A O 1
ATOM 1102 N N . ASN A 1 138 ? -11.278 -9.012 51.660 1.00 89.69 138 ASN A N 1
ATOM 1103 C CA . ASN A 1 138 ? -10.506 -10.208 52.003 1.00 89.69 138 ASN A CA 1
ATOM 1104 C C . ASN A 1 138 ? -11.373 -11.471 52.003 1.00 89.69 138 ASN A C 1
ATOM 1106 O O . ASN A 1 138 ? -10.956 -12.494 51.467 1.00 89.69 138 ASN A O 1
ATOM 1110 N N . LEU A 1 139 ? -12.589 -11.388 52.551 1.00 90.50 139 LEU A N 1
ATOM 1111 C CA . LEU A 1 139 ? -13.535 -12.506 52.566 1.00 90.50 139 LEU A CA 1
ATOM 1112 C C . LEU A 1 139 ? -13.993 -12.850 51.145 1.00 90.50 139 LEU A C 1
ATOM 1114 O O . LEU A 1 139 ? -14.066 -14.017 50.773 1.00 90.50 139 LEU A O 1
ATOM 1118 N N . ILE A 1 140 ? -14.226 -11.821 50.328 1.00 90.19 140 ILE A N 1
ATOM 1119 C CA . ILE A 1 140 ? -14.619 -11.973 48.925 1.00 90.19 140 ILE A CA 1
ATOM 1120 C C . ILE A 1 140 ? -13.500 -12.658 48.127 1.00 90.19 140 ILE A C 1
ATOM 1122 O O . ILE A 1 140 ? -13.768 -13.599 47.387 1.00 90.19 140 ILE A O 1
ATOM 1126 N N . LEU A 1 141 ? -12.244 -12.237 48.303 1.00 89.75 141 LEU A N 1
ATOM 1127 C CA . LEU A 1 141 ? -11.092 -12.844 47.631 1.00 89.75 141 LEU A CA 1
ATOM 1128 C C . LEU A 1 141 ? -10.835 -14.279 48.094 1.00 89.75 141 LEU A C 1
ATOM 1130 O O . LEU A 1 141 ? -10.482 -15.119 47.273 1.00 89.75 141 LEU A O 1
ATOM 1134 N N . GLN A 1 142 ? -11.024 -14.581 49.380 1.00 90.75 142 GLN A N 1
ATOM 1135 C CA . GLN A 1 142 ? -10.936 -15.954 49.881 1.00 90.75 142 GLN A CA 1
ATOM 1136 C C . GLN A 1 142 ? -11.988 -16.854 49.230 1.00 90.75 142 GLN A C 1
ATOM 1138 O O . GLN A 1 142 ? -11.681 -17.977 48.835 1.00 90.75 142 GLN A O 1
ATOM 1143 N N . GLU A 1 143 ? -13.214 -16.358 49.071 1.00 91.25 143 GLU A N 1
ATOM 1144 C CA . GLU A 1 143 ? -14.288 -17.109 48.428 1.00 91.25 143 GLU A CA 1
ATOM 1145 C C . GLU A 1 143 ? -14.040 -17.317 46.927 1.00 91.25 143 GLU A C 1
ATOM 1147 O O . GLU A 1 143 ? -14.226 -18.429 46.424 1.00 91.25 143 GLU A O 1
ATOM 1152 N N . ILE A 1 144 ? -13.536 -16.290 46.236 1.00 90.50 144 ILE A N 1
ATOM 1153 C CA . ILE A 1 144 ? -13.119 -16.383 44.829 1.00 90.50 144 ILE A CA 1
ATOM 1154 C C . ILE A 1 144 ? -11.957 -17.369 44.674 1.00 90.50 144 ILE A C 1
ATOM 1156 O O . ILE A 1 144 ? -11.984 -18.196 43.778 1.00 90.50 144 ILE A O 1
ATOM 1160 N N . ASN A 1 145 ? -10.975 -17.369 45.575 1.00 90.38 145 ASN A N 1
ATOM 1161 C CA . ASN A 1 145 ? -9.859 -18.319 45.516 1.00 90.38 145 ASN A CA 1
ATOM 1162 C C . ASN A 1 145 ? -10.281 -19.760 45.832 1.00 90.38 145 ASN A C 1
ATOM 1164 O O . ASN A 1 145 ? -9.662 -20.703 45.348 1.00 90.38 145 ASN A O 1
ATOM 1168 N N . ARG A 1 146 ? -11.326 -19.946 46.647 1.00 89.69 146 ARG A N 1
ATOM 1169 C CA . ARG A 1 146 ? -11.886 -21.271 46.950 1.00 89.69 146 ARG A CA 1
ATOM 1170 C C . ARG A 1 146 ? -12.631 -21.859 45.753 1.00 89.69 146 ARG A C 1
ATOM 1172 O O . ARG A 1 146 ? -12.596 -23.066 45.550 1.00 89.69 146 ARG A O 1
ATOM 1179 N N . THR A 1 147 ? -13.335 -21.012 45.010 1.00 88.31 147 THR A N 1
ATOM 1180 C CA . THR A 1 147 ? -14.118 -21.400 43.828 1.00 88.31 147 THR A CA 1
ATOM 1181 C C . THR A 1 147 ? -13.244 -21.495 42.576 1.00 88.31 147 THR A C 1
ATOM 1183 O O . THR A 1 147 ? -13.392 -22.431 41.797 1.00 88.31 147 THR A O 1
ATOM 1186 N N . HIS A 1 148 ? -12.274 -20.589 42.433 1.00 87.31 148 HIS A N 1
ATOM 1187 C CA . HIS A 1 148 ? -11.371 -20.470 41.289 1.00 87.31 148 HIS A CA 1
ATOM 1188 C C . HIS A 1 148 ? -9.908 -20.327 41.755 1.00 87.31 148 HIS A C 1
ATOM 1190 O O . HIS A 1 148 ? -9.358 -19.223 41.767 1.00 87.31 148 HIS A O 1
ATOM 1196 N N . PRO A 1 149 ? -9.231 -21.431 42.121 1.00 85.56 149 PRO A N 1
ATOM 1197 C CA . PRO A 1 149 ? -7.860 -21.388 42.642 1.00 85.56 149 PRO A CA 1
ATOM 1198 C C . PRO A 1 149 ? -6.820 -20.945 41.604 1.00 85.56 149 PRO A C 1
ATOM 1200 O O . PRO A 1 149 ? -5.725 -20.524 41.969 1.00 85.56 149 PRO A O 1
ATOM 1203 N N . THR A 1 150 ? -7.148 -21.028 40.313 1.00 88.44 150 THR A N 1
ATOM 1204 C CA . THR A 1 150 ? -6.263 -20.617 39.216 1.00 88.44 150 THR A CA 1
ATOM 1205 C C . THR A 1 150 ? -6.268 -19.106 38.960 1.00 88.44 150 THR A C 1
ATOM 1207 O O . THR A 1 150 ? -5.432 -18.605 38.207 1.00 88.44 150 THR A O 1
ATOM 1210 N N . ALA A 1 151 ? -7.173 -18.350 39.592 1.00 87.31 151 ALA A N 1
ATOM 1211 C CA . ALA A 1 151 ? -7.246 -16.904 39.426 1.00 87.31 151 ALA A CA 1
ATOM 1212 C C . ALA A 1 151 ? -6.072 -16.189 40.120 1.00 87.31 151 ALA A C 1
ATOM 1214 O O . ALA A 1 151 ? -5.760 -16.431 41.288 1.00 87.31 151 ALA A O 1
ATOM 1215 N N . LYS A 1 152 ? -5.428 -15.256 39.412 1.00 89.62 152 LYS A N 1
ATOM 1216 C CA . LYS A 1 152 ? -4.357 -14.416 39.967 1.00 89.62 152 LYS A CA 1
ATOM 1217 C C . LYS A 1 152 ? -4.928 -13.083 40.425 1.00 89.62 152 LYS A C 1
ATOM 1219 O O . LYS A 1 152 ? -5.445 -12.308 39.623 1.00 89.62 152 LYS A O 1
ATOM 1224 N N . ASN A 1 153 ? -4.759 -12.778 41.709 1.00 88.62 153 ASN A N 1
ATOM 1225 C CA . ASN A 1 153 ? -5.285 -11.555 42.312 1.00 88.62 153 ASN A CA 1
ATOM 1226 C C . ASN A 1 153 ? -4.146 -10.585 42.635 1.00 88.62 153 ASN A C 1
ATOM 1228 O O . ASN A 1 153 ? -3.198 -10.937 43.331 1.00 88.62 153 ASN A O 1
ATOM 1232 N N . THR A 1 154 ? -4.238 -9.346 42.150 1.00 90.19 154 THR A N 1
ATOM 1233 C CA . THR A 1 154 ? -3.268 -8.273 42.419 1.00 90.19 154 THR A CA 1
ATOM 1234 C C . THR A 1 154 ? -3.993 -7.001 42.841 1.00 90.19 154 THR A C 1
ATOM 1236 O O . THR A 1 154 ? -4.952 -6.582 42.199 1.00 90.19 154 THR A O 1
ATOM 1239 N N . HIS A 1 155 ? -3.533 -6.335 43.898 1.00 87.56 155 HIS A N 1
ATOM 1240 C CA . HIS A 1 155 ? -4.076 -5.034 44.294 1.00 87.56 155 HIS A CA 1
ATOM 1241 C C . HIS A 1 155 ? -3.477 -3.903 43.441 1.00 87.56 155 HIS A C 1
ATOM 1243 O O . HIS A 1 155 ? -2.257 -3.775 43.342 1.00 87.56 155 HIS A O 1
ATOM 1249 N N . ILE A 1 156 ? -4.320 -3.059 42.842 1.00 84.31 156 ILE A N 1
ATOM 1250 C CA . ILE A 1 156 ? -3.912 -1.919 42.011 1.00 84.31 156 ILE A CA 1
ATOM 1251 C C . ILE A 1 156 ? -4.791 -0.706 42.334 1.00 84.31 156 ILE A C 1
ATOM 1253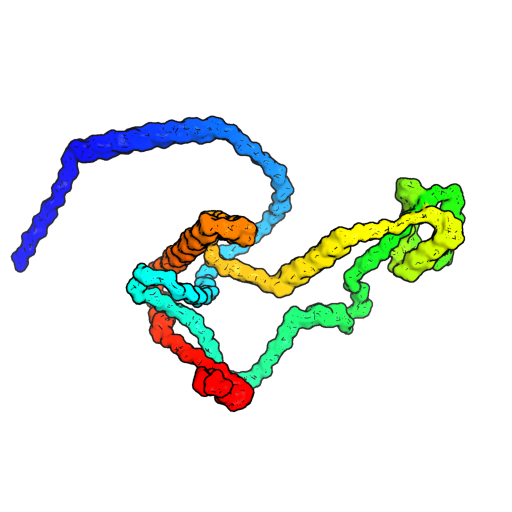 O O . ILE A 1 156 ? -5.975 -0.693 42.021 1.00 84.31 156 ILE A O 1
ATOM 1257 N N . LYS A 1 157 ? -4.187 0.351 42.896 1.00 82.69 157 LYS A N 1
ATOM 1258 C CA . LYS A 1 157 ? -4.775 1.702 43.050 1.00 82.69 157 LYS A CA 1
ATOM 1259 C C . LYS A 1 157 ? -6.249 1.724 43.510 1.00 82.69 157 LYS A C 1
ATOM 1261 O O . LYS A 1 157 ? -7.088 2.328 42.850 1.00 82.69 157 LYS A O 1
ATOM 1266 N N . GLY A 1 158 ? -6.561 1.085 44.640 1.00 85.06 158 GLY A N 1
ATOM 1267 C CA . GLY A 1 158 ? -7.922 1.081 45.204 1.00 85.06 158 GLY A CA 1
ATOM 1268 C C . GLY A 1 158 ? -8.882 0.084 44.545 1.00 85.06 158 GLY A C 1
ATOM 1269 O O . GLY A 1 158 ? -10.076 0.092 44.844 1.00 85.06 158 GLY A O 1
ATOM 1270 N N . PHE A 1 159 ? -8.362 -0.787 43.680 1.00 90.19 159 PHE A N 1
ATOM 1271 C CA . PHE A 1 159 ? -9.076 -1.902 43.076 1.00 90.19 159 PHE A CA 1
ATOM 1272 C C . PHE A 1 159 ? -8.303 -3.206 43.271 1.00 90.19 159 PHE A C 1
ATOM 1274 O O . PHE A 1 159 ? -7.073 -3.219 43.357 1.00 90.19 159 PHE A O 1
ATOM 1281 N N . PHE A 1 160 ? -9.024 -4.319 43.280 1.00 90.75 160 PHE A N 1
ATOM 1282 C CA . PHE A 1 160 ? -8.449 -5.644 43.113 1.00 90.75 160 PHE A CA 1
ATOM 1283 C C . PHE A 1 160 ? -8.600 -6.087 41.669 1.00 90.75 160 PHE A C 1
ATOM 1285 O O . PHE A 1 160 ? -9.709 -6.187 41.152 1.00 90.75 160 PHE A O 1
ATOM 1292 N N . LYS A 1 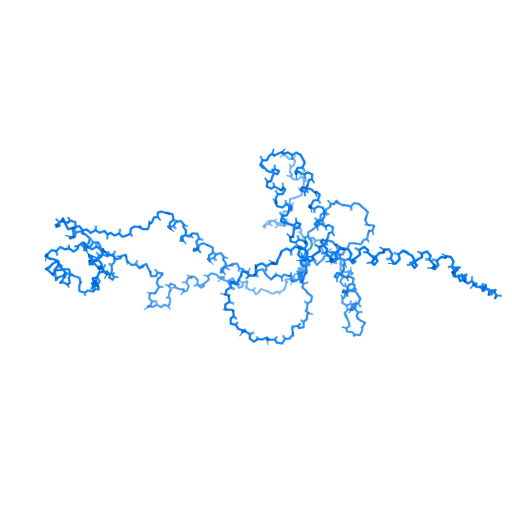161 ? -7.463 -6.335 41.028 1.00 93.06 161 LYS A N 1
ATOM 1293 C CA . LYS A 1 161 ? -7.366 -6.909 39.696 1.00 93.06 161 LYS A CA 1
ATOM 1294 C C . LYS A 1 161 ? -7.377 -8.428 39.825 1.00 93.06 161 LYS A C 1
ATOM 1296 O O . LYS A 1 161 ? -6.453 -8.991 40.409 1.00 93.06 161 LYS A O 1
ATOM 1301 N N . ILE A 1 162 ? -8.401 -9.060 39.273 1.00 92.00 162 ILE A N 1
ATOM 1302 C CA . ILE A 1 162 ? -8.559 -10.511 39.202 1.00 92.00 162 ILE A CA 1
ATOM 1303 C C . ILE A 1 162 ? -8.309 -10.927 37.753 1.00 92.00 162 ILE A C 1
ATOM 1305 O O . ILE A 1 162 ? -9.007 -10.483 36.841 1.00 92.00 162 ILE A O 1
ATOM 1309 N N . GLU A 1 163 ? -7.288 -11.746 37.534 1.00 91.69 163 GLU A N 1
ATOM 1310 C CA . GLU A 1 163 ? -6.964 -12.347 36.241 1.00 91.69 163 GLU A CA 1
ATOM 1311 C C . GLU A 1 163 ? -7.385 -13.816 36.258 1.00 91.69 163 GLU A C 1
ATOM 1313 O O . GLU A 1 163 ? -6.777 -14.634 36.948 1.00 91.69 163 GLU A O 1
ATOM 1318 N N . ALA A 1 164 ? -8.437 -14.142 35.509 1.00 90.38 164 ALA A N 1
ATOM 1319 C CA . ALA A 1 164 ? -8.885 -15.516 35.321 1.00 90.38 164 ALA A CA 1
ATOM 1320 C C . ALA A 1 164 ? -8.105 -16.189 34.180 1.00 90.38 164 ALA A C 1
ATOM 1322 O O . ALA A 1 164 ? -7.808 -15.558 33.166 1.00 90.38 164 ALA A O 1
ATOM 1323 N N . GLU A 1 165 ? -7.792 -17.475 34.345 1.00 87.31 165 GLU A N 1
ATOM 1324 C CA . GLU A 1 165 ? -7.112 -18.288 33.325 1.00 87.31 165 GLU A CA 1
ATOM 1325 C C . GLU A 1 165 ? -8.072 -18.841 32.258 1.00 87.31 165 GLU A C 1
ATOM 1327 O O . GLU A 1 165 ? -7.661 -19.065 31.123 1.00 87.31 165 GLU A O 1
ATOM 1332 N N . THR A 1 166 ? -9.359 -18.984 32.596 1.00 90.75 166 THR A N 1
ATOM 1333 C CA . THR A 1 166 ? -10.418 -19.514 31.717 1.00 90.75 166 THR A CA 1
ATOM 1334 C C . THR A 1 166 ? -11.564 -18.506 31.584 1.00 90.75 166 THR A C 1
ATOM 1336 O O . THR A 1 166 ? -11.899 -17.813 32.548 1.00 90.75 166 THR A O 1
ATOM 1339 N N . GLU A 1 167 ? -12.198 -18.431 30.410 1.00 87.69 167 GLU A N 1
ATOM 1340 C CA . GLU A 1 167 ? -13.342 -17.533 30.161 1.00 87.69 167 GLU A CA 1
ATOM 1341 C C . GLU A 1 167 ? -14.569 -17.907 31.012 1.00 87.69 167 GLU A C 1
ATOM 1343 O O . GLU A 1 167 ? -15.294 -17.033 31.485 1.00 87.69 167 GLU A O 1
ATOM 1348 N N . ASP A 1 168 ? -14.780 -19.200 31.275 1.00 89.44 168 ASP A N 1
ATOM 1349 C CA . ASP A 1 168 ? -15.862 -19.659 32.151 1.00 89.44 168 ASP A CA 1
ATOM 1350 C C . ASP A 1 168 ? -15.679 -19.156 33.587 1.00 89.44 168 ASP A C 1
ATOM 1352 O O . ASP A 1 168 ? -16.603 -18.564 34.142 1.00 89.44 168 ASP A O 1
ATOM 1356 N N . HIS A 1 169 ? -14.463 -19.253 34.137 1.00 91.19 169 HIS A N 1
ATOM 1357 C CA . HIS A 1 169 ? -14.142 -18.673 35.444 1.00 91.19 169 HIS A CA 1
ATOM 1358 C C . HIS A 1 169 ? -14.348 -17.154 35.456 1.00 91.19 169 HIS A C 1
ATOM 1360 O O . HIS A 1 169 ? -14.877 -16.608 36.420 1.00 91.19 169 HIS A O 1
ATOM 1366 N N . HIS A 1 170 ? -13.977 -16.450 34.380 1.00 91.38 170 HIS A N 1
ATOM 1367 C CA . HIS A 1 170 ? -14.238 -15.014 34.263 1.00 91.38 170 HIS A CA 1
ATOM 1368 C C . HIS A 1 170 ? -15.745 -14.706 34.349 1.00 91.38 170 HIS A C 1
ATOM 1370 O O . HIS A 1 170 ? -16.148 -13.795 35.077 1.00 91.38 170 HIS A O 1
ATOM 1376 N N . ARG A 1 171 ? -16.591 -15.482 33.660 1.00 91.69 171 ARG A N 1
ATOM 1377 C CA . ARG A 1 171 ? -18.055 -15.330 33.688 1.00 91.69 171 ARG A CA 1
ATOM 1378 C C . ARG A 1 171 ? -18.643 -15.643 35.065 1.00 91.69 171 ARG A C 1
ATOM 1380 O O . ARG A 1 171 ? -19.479 -14.887 35.550 1.00 91.69 171 ARG A O 1
ATOM 1387 N N . GLU A 1 172 ? -18.188 -16.711 35.709 1.00 93.69 172 GLU A N 1
ATOM 1388 C CA . GLU A 1 172 ? -18.653 -17.126 37.038 1.00 93.69 172 GLU A CA 1
ATOM 1389 C C . GLU A 1 172 ? -18.299 -16.098 38.116 1.00 93.69 172 GLU A C 1
ATOM 1391 O O . GLU A 1 172 ? -19.174 -15.678 38.876 1.00 93.69 172 GLU A O 1
ATOM 1396 N N . ILE A 1 173 ? -17.057 -15.603 38.120 1.00 92.81 173 ILE A N 1
ATOM 1397 C CA . ILE A 1 173 ? -16.623 -14.530 39.025 1.00 92.81 173 ILE A CA 1
ATOM 1398 C C . ILE A 1 173 ? -17.443 -13.262 38.778 1.00 92.81 173 ILE A C 1
ATOM 1400 O O . ILE A 1 173 ? -17.884 -12.618 39.729 1.00 92.81 173 ILE A O 1
ATOM 1404 N N . THR A 1 174 ? -17.676 -12.909 37.513 1.00 92.62 174 THR A N 1
ATOM 1405 C CA . THR A 1 174 ? -18.489 -11.743 37.147 1.00 92.62 174 THR A CA 1
ATOM 1406 C C . THR A 1 174 ? -19.903 -11.864 37.719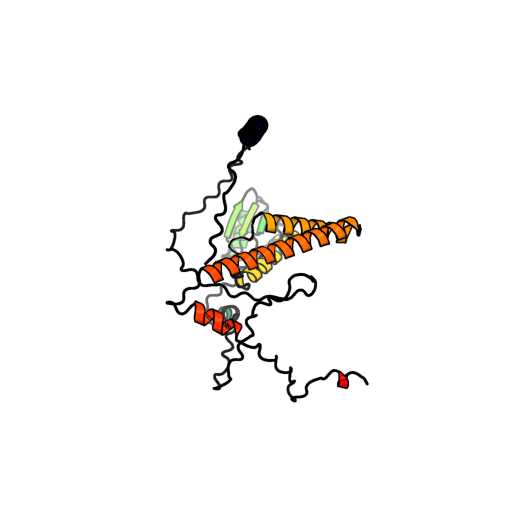 1.00 92.62 174 THR A C 1
ATOM 1408 O O . THR A 1 174 ? -20.340 -10.962 38.431 1.00 92.62 174 THR A O 1
ATOM 1411 N N . ASN A 1 175 ? -20.573 -12.999 37.496 1.00 93.69 175 ASN A N 1
ATOM 1412 C CA . ASN A 1 175 ? -21.922 -13.262 38.005 1.00 93.69 175 ASN A CA 1
ATOM 1413 C C . ASN A 1 175 ? -21.975 -13.190 39.536 1.00 93.69 175 ASN A C 1
ATOM 1415 O O . ASN A 1 175 ? -22.837 -12.519 40.097 1.00 93.69 175 ASN A O 1
ATOM 1419 N N . TYR A 1 176 ? -21.002 -13.800 40.214 1.00 92.75 176 TYR A N 1
ATOM 1420 C CA . TYR A 1 176 ? -20.896 -13.769 41.670 1.00 92.75 176 TYR A CA 1
ATOM 1421 C C . TYR A 1 176 ? -20.786 -12.337 42.230 1.00 92.75 176 TYR A C 1
ATOM 1423 O O . TYR A 1 176 ? -21.411 -12.006 43.245 1.00 92.75 176 TYR A O 1
ATOM 1431 N N . LEU A 1 177 ? -20.018 -11.462 41.569 1.00 92.25 177 LEU A N 1
ATOM 1432 C CA . LEU A 1 177 ? -19.907 -10.054 41.959 1.00 92.25 177 LEU A CA 1
ATOM 1433 C C . LEU A 1 177 ? -21.213 -9.290 41.706 1.00 92.25 177 LEU A C 1
ATOM 1435 O O . LEU A 1 177 ? -21.611 -8.477 42.546 1.00 92.25 177 LEU A O 1
ATOM 1439 N N . THR A 1 178 ? -21.900 -9.572 40.595 1.00 93.38 178 THR A N 1
ATOM 1440 C CA . THR A 1 178 ? -23.212 -8.992 40.276 1.00 93.38 178 THR A CA 1
ATOM 1441 C C . THR A 1 178 ? -24.272 -9.389 41.306 1.00 93.38 178 THR A C 1
ATOM 1443 O O . THR A 1 178 ? -24.956 -8.512 41.839 1.00 93.38 178 THR A O 1
ATOM 1446 N N . ASP A 1 179 ? -24.369 -10.676 41.648 1.00 94.25 179 ASP A N 1
ATOM 1447 C CA . ASP A 1 179 ? -25.372 -11.224 42.572 1.00 94.25 179 ASP A CA 1
ATOM 1448 C C . ASP A 1 179 ? -25.250 -10.619 43.975 1.00 94.25 179 ASP A C 1
ATOM 1450 O O . ASP A 1 179 ? -26.243 -10.283 44.625 1.00 94.25 179 ASP A O 1
ATOM 1454 N N . ARG A 1 180 ? -24.011 -10.408 44.432 1.00 90.25 180 ARG A N 1
ATOM 1455 C CA . ARG A 1 180 ? -23.714 -9.773 45.724 1.00 90.25 180 ARG A CA 1
ATOM 1456 C C . ARG A 1 180 ? -23.730 -8.246 45.684 1.00 90.25 180 ARG A C 1
ATOM 1458 O O . ARG A 1 180 ? -23.476 -7.620 46.712 1.00 90.25 180 ARG A O 1
ATOM 1465 N N . LYS A 1 181 ? -24.045 -7.645 44.530 1.00 90.56 181 LYS A N 1
ATOM 1466 C CA . LYS A 1 181 ? -24.063 -6.189 44.304 1.00 90.56 181 LYS A CA 1
ATOM 1467 C C . LYS A 1 181 ? -22.734 -5.516 44.667 1.00 90.56 181 LYS A C 1
ATOM 1469 O O . LYS A 1 181 ? -22.711 -4.423 45.231 1.00 90.56 181 LYS A O 1
ATOM 1474 N N . ILE A 1 182 ? -21.622 -6.181 44.362 1.00 91.00 182 ILE A N 1
ATOM 1475 C CA . ILE A 1 182 ? -20.279 -5.631 44.548 1.00 91.00 182 ILE A CA 1
ATOM 1476 C C . ILE A 1 182 ? -19.933 -4.806 43.309 1.00 91.00 182 ILE A C 1
ATOM 1478 O O . ILE A 1 182 ? -20.100 -5.259 42.182 1.00 91.00 182 ILE A O 1
ATOM 1482 N N . GLU A 1 183 ? -19.435 -3.588 43.503 1.00 91.44 183 GLU A N 1
ATOM 1483 C CA . GLU A 1 183 ? -19.009 -2.742 42.389 1.00 91.44 183 GLU A CA 1
ATOM 1484 C C . GLU A 1 183 ? -17.728 -3.290 41.741 1.00 91.44 183 GLU A C 1
ATOM 1486 O O . GLU A 1 183 ? -16.673 -3.384 42.378 1.00 91.44 183 GLU A O 1
ATOM 1491 N N . TYR A 1 184 ? -17.808 -3.608 40.451 1.00 92.56 184 TYR A N 1
ATOM 1492 C CA . TYR A 1 184 ? -16.670 -3.985 39.620 1.00 92.56 184 TYR A CA 1
ATOM 1493 C C . TYR A 1 184 ? -16.789 -3.342 38.236 1.00 92.56 184 TYR A C 1
ATOM 1495 O O . TYR A 1 184 ? -17.870 -2.931 37.817 1.00 92.56 184 TYR A O 1
ATOM 1503 N N . TYR A 1 185 ? -15.676 -3.257 37.513 1.00 89.94 185 TYR A N 1
ATOM 1504 C CA . TYR A 1 185 ? -15.678 -2.920 36.095 1.00 89.94 185 TYR A CA 1
ATOM 1505 C C . TYR A 1 185 ? -14.766 -3.867 35.315 1.00 89.94 185 TYR A C 1
ATOM 1507 O O . TYR A 1 185 ? -13.703 -4.282 35.783 1.00 89.94 185 TYR A O 1
ATOM 1515 N N . VAL A 1 186 ? -15.189 -4.192 34.097 1.00 90.62 186 VAL A N 1
ATOM 1516 C CA . VAL A 1 186 ? -14.380 -4.885 33.093 1.00 90.62 186 VAL A CA 1
ATOM 1517 C C . VAL A 1 186 ? -14.112 -3.874 31.989 1.00 90.62 186 VAL A C 1
ATOM 1519 O O . VAL A 1 186 ? -15.029 -3.203 31.520 1.00 90.62 186 VAL A O 1
ATOM 1522 N N . ILE A 1 187 ? -12.849 -3.709 31.596 1.00 82.94 187 ILE A N 1
ATOM 1523 C CA . ILE A 1 187 ? -12.501 -2.742 30.550 1.00 82.94 187 ILE A CA 1
ATOM 1524 C C . ILE A 1 187 ? -12.993 -3.285 29.207 1.00 82.94 187 ILE A C 1
ATOM 1526 O O . ILE A 1 187 ? -12.393 -4.190 28.620 1.00 82.94 187 ILE A O 1
ATOM 1530 N N . GLU A 1 188 ? -14.082 -2.713 28.705 1.00 72.50 188 GLU A N 1
ATOM 1531 C CA . GLU A 1 188 ? -14.530 -2.959 27.344 1.00 72.50 188 GLU A CA 1
ATOM 1532 C C . GLU A 1 188 ? -13.633 -2.198 26.359 1.00 72.50 188 GLU A C 1
ATOM 1534 O O . GLU A 1 188 ? -13.423 -0.988 26.509 1.00 72.50 188 GLU A O 1
ATOM 1539 N N . PRO A 1 189 ? -13.068 -2.871 25.340 1.00 62.38 189 PRO A N 1
ATOM 1540 C CA . PRO A 1 189 ? -12.360 -2.163 24.293 1.00 62.38 189 PRO A CA 1
ATOM 1541 C C . PRO A 1 189 ? -13.365 -1.269 23.555 1.00 62.38 189 PRO A C 1
ATOM 1543 O O . PRO A 1 189 ? -14.425 -1.749 23.150 1.00 62.38 189 PRO A O 1
ATOM 1546 N N . PRO A 1 190 ? -13.053 0.018 23.329 1.00 64.62 190 PRO A N 1
ATOM 1547 C CA . PRO A 1 190 ? -13.934 0.869 22.545 1.00 64.62 190 PRO A CA 1
ATOM 1548 C C . PRO A 1 190 ? -14.079 0.268 21.142 1.00 64.62 190 PRO A C 1
ATOM 1550 O O . PRO A 1 190 ? -13.095 -0.221 20.586 1.00 64.62 190 PRO A O 1
ATOM 1553 N N . ALA A 1 191 ? -15.261 0.357 20.523 1.00 61.44 191 ALA A N 1
ATOM 1554 C CA . ALA A 1 191 ? -15.512 -0.183 19.174 1.00 61.44 191 ALA A CA 1
ATOM 1555 C C . ALA A 1 191 ? -14.462 0.273 18.133 1.00 61.44 191 ALA A C 1
ATOM 1557 O O . ALA A 1 191 ? -14.085 -0.466 17.226 1.00 61.44 191 ALA A O 1
ATOM 1558 N N . LYS A 1 192 ? -13.903 1.479 18.315 1.00 62.97 192 LYS A N 1
ATOM 1559 C CA . LYS A 1 192 ? -12.793 2.010 17.506 1.00 62.97 192 LYS A CA 1
ATOM 1560 C C . LYS A 1 192 ? -11.512 1.160 17.587 1.00 62.97 192 LYS A C 1
ATOM 1562 O O . LYS A 1 192 ? -10.777 1.109 16.607 1.00 62.97 192 LYS A O 1
ATOM 1567 N N . SER A 1 193 ? -11.240 0.513 18.722 1.00 66.44 193 SER A N 1
ATOM 1568 C CA . SER A 1 193 ? -10.104 -0.402 18.908 1.00 66.44 193 SER A CA 1
ATOM 1569 C C . SER A 1 193 ? -10.316 -1.702 18.151 1.00 66.44 193 SER A C 1
ATOM 1571 O O . SER A 1 193 ? -9.432 -2.095 17.410 1.00 66.44 193 SER A O 1
ATOM 1573 N N . GLN A 1 194 ? -11.503 -2.309 18.241 1.00 73.12 194 GLN A N 1
ATOM 1574 C CA . GLN A 1 194 ? -11.794 -3.575 17.555 1.00 73.12 194 GLN A CA 1
ATOM 1575 C C . GLN A 1 194 ? -11.638 -3.448 16.036 1.00 73.12 194 GLN A C 1
ATOM 1577 O O . GLN A 1 194 ? -10.986 -4.271 15.398 1.00 73.12 194 GLN A O 1
ATOM 1582 N N . VAL A 1 195 ? -12.161 -2.360 15.457 1.00 76.38 195 VAL A N 1
ATOM 1583 C CA . VAL A 1 195 ? -11.964 -2.055 14.033 1.00 76.38 195 VAL A CA 1
ATOM 1584 C C . VAL A 1 195 ? -10.479 -1.855 13.723 1.00 76.38 195 VAL A C 1
ATOM 1586 O O . VAL A 1 195 ? -9.995 -2.351 12.709 1.00 76.38 195 VAL A O 1
ATOM 1589 N N . ARG A 1 196 ? -9.732 -1.166 14.596 1.00 80.81 196 ARG A N 1
ATOM 1590 C CA . ARG A 1 196 ? -8.289 -0.959 14.422 1.00 80.81 196 ARG A CA 1
ATOM 1591 C C . ARG A 1 196 ? -7.523 -2.281 14.442 1.00 80.81 196 ARG A C 1
ATOM 1593 O O . ARG A 1 196 ? -6.670 -2.489 13.583 1.00 80.81 196 ARG A O 1
ATOM 1600 N N . ASP A 1 197 ? -7.831 -3.161 15.380 1.00 82.31 197 ASP A N 1
ATOM 1601 C CA . ASP A 1 197 ? -7.131 -4.428 15.577 1.00 82.31 197 ASP A CA 1
ATOM 1602 C C . ASP A 1 197 ? -7.395 -5.369 14.395 1.00 82.31 197 ASP A C 1
ATOM 1604 O O . ASP A 1 197 ? -6.442 -5.838 13.771 1.00 82.31 197 ASP A O 1
ATOM 1608 N N . LEU A 1 198 ? -8.654 -5.467 13.950 1.00 86.00 198 LEU A N 1
ATOM 1609 C CA . LEU A 1 198 ? -9.018 -6.156 12.710 1.00 86.00 198 LEU A CA 1
ATOM 1610 C C . LEU A 1 198 ? -8.280 -5.571 11.497 1.00 86.00 198 LEU A C 1
ATOM 1612 O O . LEU A 1 198 ? -7.719 -6.306 10.684 1.00 86.00 198 LEU A O 1
ATOM 1616 N N . THR A 1 199 ? -8.232 -4.240 11.358 1.00 91.38 199 THR A N 1
ATOM 1617 C CA . THR A 1 199 ? -7.496 -3.627 10.240 1.00 91.38 199 THR A CA 1
ATOM 1618 C C . THR A 1 199 ? -6.001 -3.930 10.301 1.00 91.38 199 THR A C 1
ATOM 1620 O O . THR A 1 199 ? -5.387 -4.149 9.259 1.00 91.38 199 THR A O 1
ATOM 1623 N N . CYS A 1 200 ? -5.403 -3.988 11.493 1.00 85.75 200 CYS A N 1
ATOM 1624 C CA . CYS A 1 200 ? -4.004 -4.364 11.672 1.00 85.75 200 CYS A CA 1
ATOM 1625 C C . CYS A 1 200 ? -3.758 -5.824 11.283 1.00 85.75 200 CYS A C 1
ATOM 1627 O O . CYS A 1 200 ? -2.790 -6.092 10.569 1.00 85.75 200 CYS A O 1
ATOM 1629 N N . GLU A 1 201 ? -4.623 -6.750 11.692 1.00 92.44 201 GLU A N 1
ATOM 1630 C CA . GLU A 1 201 ? -4.538 -8.165 11.318 1.00 92.44 201 GLU A CA 1
ATOM 1631 C C . GLU A 1 201 ? -4.651 -8.353 9.807 1.00 92.44 201 GLU A C 1
ATOM 1633 O O . GLU A 1 201 ? -3.764 -8.951 9.196 1.00 92.44 201 GLU A O 1
ATOM 1638 N N . ILE A 1 202 ? -5.662 -7.742 9.179 1.00 91.81 202 ILE A N 1
ATOM 1639 C CA . ILE A 1 202 ? -5.852 -7.776 7.722 1.00 91.81 202 ILE A CA 1
ATOM 1640 C C . ILE A 1 202 ? -4.612 -7.233 7.004 1.00 91.81 202 ILE A C 1
ATOM 1642 O O . ILE A 1 202 ? -4.113 -7.847 6.060 1.00 91.81 202 ILE A O 1
ATOM 1646 N N . LEU A 1 203 ? -4.074 -6.092 7.450 1.00 89.81 203 LEU A N 1
ATOM 1647 C CA . LEU A 1 203 ? -2.881 -5.494 6.847 1.00 89.81 203 LEU A CA 1
ATOM 1648 C C . LEU A 1 203 ? -1.631 -6.361 7.039 1.00 89.81 203 LEU A C 1
ATOM 1650 O O . LEU A 1 203 ? -0.768 -6.391 6.159 1.00 89.81 203 LEU A O 1
ATOM 1654 N N . THR A 1 204 ? -1.520 -7.062 8.165 1.00 90.56 204 THR A N 1
ATOM 1655 C CA . THR A 1 204 ? -0.394 -7.955 8.467 1.00 90.56 204 THR A CA 1
ATOM 1656 C C . THR A 1 204 ? -0.467 -9.217 7.614 1.00 90.56 204 THR A C 1
ATOM 1658 O O . THR A 1 204 ? 0.501 -9.542 6.929 1.00 90.56 204 THR A O 1
ATOM 1661 N N . ALA A 1 205 ? -1.634 -9.863 7.555 1.00 89.44 205 ALA A N 1
ATOM 1662 C CA . ALA A 1 205 ? -1.889 -11.005 6.685 1.00 89.44 205 ALA A CA 1
ATOM 1663 C C . ALA A 1 205 ? -1.646 -10.648 5.212 1.00 89.44 205 ALA A C 1
ATOM 1665 O O . ALA A 1 205 ? -0.947 -11.371 4.504 1.00 89.44 205 ALA A O 1
ATOM 1666 N N . HIS A 1 206 ? -2.126 -9.481 4.768 1.00 86.81 206 HIS A N 1
ATOM 1667 C CA . HIS A 1 206 ? -1.864 -8.972 3.425 1.00 86.81 206 HIS A CA 1
ATOM 1668 C C . HIS A 1 206 ? -0.362 -8.825 3.153 1.00 86.81 206 HIS A C 1
ATOM 1670 O O . HIS A 1 206 ? 0.106 -9.230 2.091 1.00 86.81 206 HIS A O 1
ATOM 1676 N N . ARG A 1 207 ? 0.413 -8.242 4.079 1.00 82.56 207 ARG A N 1
ATOM 1677 C CA . ARG A 1 207 ? 1.871 -8.092 3.919 1.00 82.56 207 ARG A CA 1
ATOM 1678 C C . ARG A 1 207 ? 2.593 -9.436 3.866 1.00 82.56 207 ARG A C 1
ATOM 1680 O O . ARG A 1 207 ? 3.492 -9.569 3.048 1.00 82.56 207 ARG A O 1
ATOM 1687 N N . ASN A 1 208 ? 2.186 -10.402 4.686 1.00 83.00 208 ASN A N 1
ATOM 1688 C CA . ASN A 1 208 ? 2.792 -11.734 4.731 1.00 83.00 208 ASN A CA 1
ATOM 1689 C C . ASN A 1 208 ? 2.460 -12.566 3.482 1.00 83.00 208 ASN A C 1
ATOM 1691 O O . ASN A 1 208 ? 3.320 -13.270 2.962 1.00 83.00 208 ASN A O 1
ATOM 1695 N N . ALA A 1 209 ? 1.226 -12.465 2.978 1.00 82.12 209 ALA A N 1
ATOM 1696 C CA . ALA A 1 209 ? 0.786 -13.157 1.766 1.00 82.12 209 ALA A CA 1
ATOM 1697 C C . ALA A 1 209 ? 1.298 -12.486 0.480 1.00 82.12 209 ALA A C 1
ATOM 1699 O O . ALA A 1 209 ? 1.458 -13.131 -0.560 1.00 82.12 209 ALA A O 1
ATOM 1700 N N . SER A 1 210 ? 1.550 -11.177 0.525 1.00 78.81 210 SER A N 1
ATOM 1701 C CA . SER A 1 210 ? 2.123 -10.453 -0.603 1.00 78.81 210 SER A CA 1
ATOM 1702 C C . SER A 1 210 ? 3.575 -10.872 -0.797 1.00 78.81 210 SER A C 1
ATOM 1704 O O . SER A 1 210 ? 4.418 -10.655 0.069 1.00 78.81 210 SER A O 1
ATOM 1706 N N . LYS A 1 211 ? 3.910 -11.383 -1.987 1.00 68.94 211 LYS A N 1
ATOM 1707 C CA . LYS A 1 211 ? 5.313 -11.437 -2.415 1.00 68.94 211 LYS A CA 1
ATOM 1708 C C . LYS A 1 211 ? 5.846 -10.003 -2.346 1.00 68.94 211 LYS A C 1
ATOM 1710 O O . LYS A 1 211 ? 5.177 -9.130 -2.916 1.00 68.94 211 LYS A O 1
ATOM 1715 N N . PRO A 1 212 ? 6.999 -9.724 -1.699 1.00 62.19 212 PRO A N 1
ATOM 1716 C CA . PRO A 1 212 ? 7.629 -8.429 -1.877 1.00 62.19 212 PRO A CA 1
ATOM 1717 C C . PRO A 1 212 ? 7.771 -8.289 -3.382 1.00 62.19 212 PRO A C 1
ATOM 1719 O O . PRO A 1 212 ? 8.378 -9.143 -4.036 1.00 62.19 212 PRO A O 1
ATOM 1722 N N . MET A 1 213 ? 7.093 -7.293 -3.957 1.00 52.56 213 MET A N 1
ATOM 1723 C CA . MET A 1 213 ? 7.340 -6.940 -5.340 1.00 52.56 213 MET A CA 1
ATOM 1724 C C . MET A 1 213 ? 8.852 -6.796 -5.375 1.00 52.56 213 MET A C 1
ATOM 1726 O O . MET A 1 213 ? 9.379 -5.965 -4.634 1.00 52.56 213 MET A O 1
ATOM 1730 N N . SER A 1 214 ? 9.547 -7.667 -6.125 1.00 48.34 214 SER A N 1
ATOM 1731 C CA . SER A 1 214 ? 10.907 -7.366 -6.546 1.00 48.34 214 SER A CA 1
ATOM 1732 C C . SER A 1 214 ? 10.733 -5.961 -7.059 1.00 48.34 214 SER A C 1
ATOM 1734 O O . SER A 1 214 ? 9.991 -5.752 -8.026 1.00 48.34 214 SER A O 1
ATOM 1736 N N . HIS A 1 215 ? 11.233 -4.984 -6.302 1.00 47.16 215 HIS A N 1
ATOM 1737 C CA . HIS A 1 215 ? 11.416 -3.668 -6.836 1.00 47.16 215 HIS A CA 1
ATOM 1738 C C . HIS A 1 215 ? 12.335 -4.009 -7.986 1.00 47.16 215 HIS A C 1
ATOM 1740 O O . HIS A 1 215 ? 13.505 -4.284 -7.764 1.00 47.16 215 HIS A O 1
ATOM 1746 N N . SER A 1 216 ? 11.764 -4.207 -9.180 1.00 47.22 216 SER A N 1
ATOM 1747 C CA . SER A 1 216 ? 12.525 -4.226 -10.399 1.00 47.22 216 SER A CA 1
ATOM 1748 C C . SER A 1 216 ? 13.231 -2.911 -10.252 1.00 47.22 216 SER A C 1
ATOM 1750 O O . SER A 1 216 ? 12.558 -1.871 -10.215 1.00 47.22 216 SER A O 1
ATOM 1752 N N . GLU A 1 217 ? 14.511 -3.003 -9.934 1.00 49.12 217 GLU A N 1
ATOM 1753 C CA . GLU A 1 217 ? 15.408 -1.894 -9.779 1.00 49.12 217 GLU A CA 1
ATOM 1754 C C . GLU A 1 217 ? 15.364 -1.238 -11.156 1.00 49.12 217 GLU A C 1
ATOM 1756 O O . GLU A 1 217 ? 16.113 -1.558 -12.061 1.00 49.12 217 GLU A O 1
ATOM 1761 N N . LEU A 1 218 ? 14.347 -0.409 -11.379 1.00 49.69 218 LEU A N 1
ATOM 1762 C CA . LEU A 1 218 ? 14.517 0.876 -11.985 1.00 49.69 218 LEU A CA 1
ATOM 1763 C C . LEU A 1 218 ? 15.325 1.549 -10.882 1.00 49.69 218 LEU A C 1
ATOM 1765 O O . LEU A 1 218 ? 14.714 2.038 -9.924 1.00 49.69 218 LEU A O 1
ATOM 1769 N N . PRO A 1 219 ? 16.670 1.488 -10.920 1.00 50.34 219 PRO A N 1
ATOM 1770 C CA . PRO A 1 219 ? 17.543 1.887 -9.815 1.00 50.34 219 PRO A CA 1
ATOM 1771 C C . PRO A 1 219 ? 17.417 3.393 -9.522 1.00 50.34 219 PRO A C 1
ATOM 1773 O O . PRO A 1 219 ? 18.084 3.962 -8.670 1.00 50.34 219 PRO A O 1
ATOM 1776 N N . PHE A 1 220 ? 16.522 4.054 -10.250 1.00 49.53 220 PHE A N 1
ATOM 1777 C CA . PHE A 1 220 ? 16.423 5.465 -10.452 1.00 49.53 220 PHE A CA 1
ATOM 1778 C C . PHE A 1 220 ? 14.979 5.842 -10.799 1.00 49.53 220 PHE A C 1
ATOM 1780 O O . PHE A 1 220 ? 14.699 6.533 -11.774 1.00 49.53 220 PHE A O 1
ATOM 1787 N N . VAL A 1 221 ? 14.003 5.434 -9.981 1.00 54.00 221 VAL A N 1
ATOM 1788 C CA . VAL A 1 221 ? 12.791 6.261 -9.861 1.00 54.00 221 VAL A CA 1
ATOM 1789 C C . VAL A 1 221 ? 13.228 7.527 -9.120 1.00 54.00 221 VAL A C 1
ATOM 1791 O O . VAL A 1 221 ? 13.026 7.652 -7.908 1.00 54.00 221 VAL A O 1
ATOM 1794 N N . GLN A 1 222 ? 13.917 8.404 -9.862 1.00 62.69 222 GLN A N 1
ATOM 1795 C CA . GLN A 1 222 ? 14.404 9.726 -9.480 1.00 62.69 222 GLN A CA 1
ATOM 1796 C C . GLN A 1 222 ? 13.387 10.399 -8.568 1.00 62.69 222 GLN A C 1
ATOM 1798 O O . GLN A 1 222 ? 12.177 10.298 -8.808 1.00 62.69 222 GLN A O 1
ATOM 1803 N N . GLY A 1 223 ? 13.854 11.124 -7.548 1.00 71.38 223 GLY A N 1
ATOM 1804 C CA . GLY A 1 223 ? 12.978 11.930 -6.689 1.00 71.38 223 GLY A CA 1
ATOM 1805 C C . GLY A 1 223 ? 11.980 12.766 -7.500 1.00 71.38 223 GLY A C 1
ATOM 1806 O O . GLY A 1 223 ? 10.816 12.885 -7.123 1.00 71.38 223 GLY A O 1
ATOM 1807 N N . GLU A 1 224 ? 12.394 13.208 -8.685 1.00 82.81 224 GLU A N 1
ATOM 1808 C CA . GLU A 1 224 ? 11.574 13.922 -9.653 1.00 82.81 224 GLU A CA 1
ATOM 1809 C C . GLU A 1 224 ? 10.369 13.121 -10.190 1.00 82.81 224 GLU A C 1
ATOM 1811 O O . GLU A 1 224 ? 9.254 13.639 -10.239 1.00 82.81 224 GLU A O 1
ATOM 1816 N N . LEU A 1 225 ? 10.526 11.838 -10.539 1.00 87.00 225 LEU A N 1
ATOM 1817 C CA . LEU A 1 225 ? 9.400 11.022 -11.006 1.00 87.00 225 LEU A CA 1
ATOM 1818 C C . LEU A 1 225 ? 8.426 10.719 -9.857 1.00 87.00 225 LEU A C 1
ATOM 1820 O O . LEU A 1 225 ? 7.208 10.746 -10.048 1.00 87.00 225 LEU A O 1
ATOM 1824 N N . LYS A 1 226 ? 8.945 10.512 -8.637 1.00 88.12 226 LYS A N 1
ATOM 1825 C CA . LYS A 1 226 ? 8.115 10.393 -7.423 1.00 88.12 226 LYS A CA 1
ATOM 1826 C C . LYS A 1 226 ? 7.326 11.676 -7.164 1.00 88.12 226 LYS A C 1
ATOM 1828 O O . LYS A 1 226 ? 6.143 11.597 -6.830 1.00 88.12 226 LYS A O 1
ATOM 1833 N N . HIS A 1 227 ? 7.958 12.836 -7.331 1.00 91.00 227 HIS A N 1
ATOM 1834 C CA . HIS A 1 227 ? 7.310 14.139 -7.220 1.00 91.00 227 HIS A CA 1
ATOM 1835 C C . HIS A 1 227 ? 6.168 14.276 -8.236 1.00 91.00 227 HIS A C 1
ATOM 1837 O O . HIS A 1 227 ? 5.021 14.477 -7.836 1.00 91.00 227 HIS A O 1
ATOM 1843 N N . LEU A 1 228 ? 6.435 14.008 -9.518 1.00 93.31 228 LEU A N 1
ATOM 1844 C CA . LEU A 1 228 ? 5.421 14.040 -10.577 1.00 93.31 228 LEU A CA 1
ATOM 1845 C C . LEU A 1 228 ? 4.255 13.078 -10.311 1.00 93.31 228 LEU A C 1
ATOM 1847 O O . LEU A 1 228 ? 3.097 13.419 -10.554 1.00 93.31 228 LEU A O 1
ATOM 1851 N N . PHE A 1 229 ? 4.516 11.879 -9.777 1.00 93.06 229 PHE A N 1
ATOM 1852 C CA . PHE A 1 229 ? 3.446 10.956 -9.397 1.00 93.06 229 PHE A CA 1
ATOM 1853 C C . PHE A 1 229 ? 2.561 11.515 -8.280 1.00 93.06 229 PHE A C 1
ATOM 1855 O O . PHE A 1 229 ? 1.335 11.367 -8.362 1.00 93.06 229 PHE A O 1
ATOM 1862 N N . LYS A 1 230 ? 3.155 12.154 -7.262 1.00 94.88 230 LYS A N 1
ATOM 1863 C CA . LYS A 1 230 ? 2.414 12.809 -6.173 1.00 94.88 230 LYS A CA 1
ATOM 1864 C C . LYS A 1 230 ? 1.558 13.952 -6.713 1.00 94.88 230 LYS A C 1
ATOM 1866 O O . LYS A 1 230 ? 0.368 13.991 -6.414 1.00 94.88 230 LYS A O 1
ATOM 1871 N N . GLU A 1 231 ? 2.121 14.827 -7.540 1.00 96.56 231 GLU A N 1
ATOM 1872 C CA . GLU A 1 231 ? 1.386 15.933 -8.167 1.00 96.56 231 GLU A CA 1
ATOM 1873 C C . GLU A 1 231 ? 0.242 15.433 -9.049 1.00 96.56 231 GLU A C 1
ATOM 1875 O O . GLU A 1 231 ? -0.889 15.895 -8.919 1.00 96.56 231 GLU A O 1
ATOM 1880 N N . ARG A 1 232 ? 0.482 14.408 -9.876 1.00 97.19 232 ARG A N 1
ATOM 1881 C CA . ARG A 1 232 ? -0.557 13.797 -10.719 1.00 97.19 232 ARG A CA 1
ATOM 1882 C C . ARG A 1 232 ? -1.694 13.234 -9.872 1.00 97.19 232 ARG A C 1
ATOM 1884 O O . ARG A 1 232 ? -2.860 13.347 -10.247 1.00 97.19 232 ARG A O 1
ATOM 1891 N N . ASN A 1 233 ? -1.370 12.618 -8.735 1.00 96.38 233 ASN A N 1
ATOM 1892 C CA . ASN A 1 233 ? -2.371 12.101 -7.804 1.00 96.38 233 ASN A CA 1
ATOM 1893 C C . ASN A 1 233 ? -3.163 13.236 -7.130 1.00 96.38 233 ASN A C 1
ATOM 1895 O O . ASN A 1 233 ? -4.379 13.107 -6.999 1.00 96.38 233 ASN A O 1
ATOM 1899 N N . LYS A 1 234 ? -2.513 14.354 -6.768 1.00 97.44 234 LYS A N 1
ATOM 1900 C CA . LYS A 1 234 ? -3.192 15.564 -6.268 1.00 97.44 234 LYS A CA 1
ATOM 1901 C C . LYS A 1 234 ? -4.155 16.134 -7.315 1.00 97.44 234 LYS A C 1
ATOM 1903 O O . LYS A 1 234 ? -5.334 16.286 -7.013 1.00 97.44 234 LYS A O 1
ATOM 1908 N N . ALA A 1 235 ? -3.697 16.344 -8.552 1.00 97.38 235 ALA A N 1
ATOM 1909 C CA . ALA A 1 235 ? -4.528 16.838 -9.655 1.00 97.38 235 ALA A CA 1
ATOM 1910 C C . ALA A 1 235 ? -5.718 15.906 -9.947 1.00 97.38 235 ALA A C 1
ATOM 1912 O O . ALA A 1 235 ? -6.833 16.364 -10.176 1.00 97.38 235 ALA A O 1
ATOM 1913 N N . ARG A 1 236 ? -5.521 14.581 -9.858 1.00 97.75 236 ARG A N 1
ATOM 1914 C CA . ARG A 1 236 ? -6.618 13.603 -9.944 1.00 97.75 236 ARG A CA 1
ATOM 1915 C C . ARG A 1 236 ? -7.640 13.767 -8.832 1.00 97.75 236 ARG A C 1
ATOM 1917 O O . ARG A 1 236 ? -8.829 13.736 -9.131 1.00 97.75 236 ARG A O 1
ATOM 1924 N N . LYS A 1 237 ? -7.190 13.923 -7.586 1.00 98.00 237 LYS A N 1
ATOM 1925 C CA . LYS A 1 237 ? -8.085 14.116 -6.442 1.00 98.00 237 LYS A CA 1
ATOM 1926 C C . LYS A 1 237 ? -8.900 15.401 -6.605 1.00 98.00 237 LYS A C 1
ATOM 1928 O O . LYS A 1 237 ? -10.115 15.361 -6.447 1.00 98.00 237 LYS A O 1
ATOM 1933 N N . LEU A 1 238 ? -8.246 16.499 -6.994 1.00 97.12 238 LEU A N 1
ATOM 1934 C CA . LEU A 1 238 ? -8.909 17.775 -7.275 1.00 97.12 238 LEU A CA 1
ATOM 1935 C C . LEU A 1 238 ? -9.924 17.637 -8.411 1.00 97.12 238 LEU A C 1
ATOM 1937 O O . LEU A 1 238 ? -11.079 17.977 -8.212 1.00 97.12 238 LEU A O 1
ATOM 1941 N N . TRP A 1 239 ? -9.549 17.048 -9.551 1.00 97.62 239 TRP A N 1
ATOM 1942 C CA . TRP A 1 239 ? -10.480 16.803 -10.660 1.00 97.62 239 TRP A CA 1
ATOM 1943 C C . TRP A 1 239 ? -11.699 15.973 -10.239 1.00 97.62 239 TRP A C 1
ATOM 1945 O O . TRP A 1 239 ? -12.818 16.290 -10.629 1.00 97.62 239 TRP A O 1
ATOM 1955 N N . GLN A 1 240 ? -11.505 14.911 -9.453 1.00 97.00 240 GLN A N 1
ATOM 1956 C CA . GLN A 1 240 ? -12.612 14.072 -8.987 1.00 97.00 240 GLN A CA 1
ATOM 1957 C C . GLN A 1 240 ? -13.582 14.838 -8.081 1.00 97.00 240 GLN A C 1
ATOM 1959 O O . GLN A 1 240 ? -14.785 14.602 -8.185 1.00 97.00 240 GLN A O 1
ATOM 1964 N N . PHE A 1 241 ? -13.059 15.741 -7.245 1.00 97.44 241 PHE A N 1
ATOM 1965 C CA . PHE A 1 241 ? -13.834 16.537 -6.295 1.00 97.44 241 PHE A CA 1
ATOM 1966 C C . PHE A 1 241 ? -14.501 17.759 -6.941 1.00 97.44 241 PHE A C 1
ATOM 1968 O O . PHE A 1 241 ? -15.710 17.913 -6.844 1.00 97.44 241 PHE A O 1
ATOM 1975 N N . THR A 1 242 ? -13.737 18.614 -7.624 1.00 96.75 242 THR A N 1
ATOM 1976 C CA . THR A 1 242 ? -14.239 19.893 -8.152 1.00 96.75 242 THR A CA 1
ATOM 1977 C C . THR A 1 242 ? -14.820 19.788 -9.555 1.00 96.75 242 THR A C 1
ATOM 1979 O O . THR A 1 242 ? -15.552 20.678 -9.970 1.00 96.75 242 THR A O 1
ATOM 1982 N N . ARG A 1 243 ? -14.456 18.751 -10.326 1.00 95.88 243 ARG A N 1
ATOM 1983 C CA . ARG A 1 243 ? -14.799 18.613 -11.755 1.00 95.88 243 ARG A CA 1
ATOM 1984 C C . ARG A 1 243 ? -14.431 19.842 -12.600 1.00 95.88 243 ARG A C 1
ATOM 1986 O O . ARG A 1 243 ? -14.988 20.044 -13.676 1.00 95.88 243 ARG A O 1
ATOM 1993 N N . HIS A 1 244 ? -13.437 20.620 -12.163 1.00 95.12 244 HIS A N 1
ATOM 1994 C CA . HIS A 1 244 ? -12.963 21.793 -12.893 1.00 95.12 244 HIS A CA 1
ATOM 1995 C C . HIS A 1 244 ? -11.999 21.399 -14.032 1.00 95.12 244 HIS A C 1
ATOM 1997 O O . HIS A 1 244 ? -11.021 20.680 -13.781 1.00 95.12 244 HIS A O 1
ATOM 2003 N N . PRO A 1 245 ? -12.202 21.872 -15.278 1.00 96.31 245 PRO A N 1
ATOM 2004 C CA . PRO A 1 245 ? -11.431 21.429 -16.445 1.00 96.31 245 PRO A CA 1
ATOM 2005 C C . PRO A 1 245 ? -9.924 21.698 -16.329 1.00 96.31 245 PRO A C 1
ATOM 2007 O O . PRO A 1 245 ? -9.124 20.896 -16.809 1.00 96.31 245 PRO A O 1
ATOM 2010 N N . GLN A 1 246 ? -9.509 22.756 -15.625 1.00 95.62 246 GLN A N 1
ATOM 2011 C CA . GLN A 1 246 ? -8.084 23.050 -15.408 1.00 95.62 246 GLN A CA 1
ATOM 2012 C C . GLN A 1 246 ? -7.346 21.893 -14.715 1.00 95.62 246 GLN A C 1
ATOM 2014 O O . GLN A 1 246 ? -6.279 21.492 -15.175 1.00 95.62 246 GLN A O 1
ATOM 2019 N N . HIS A 1 247 ? -7.932 21.267 -13.689 1.00 96.88 247 HIS A N 1
ATOM 2020 C CA . HIS A 1 247 ? -7.290 20.132 -13.012 1.00 96.88 247 HIS A CA 1
ATOM 2021 C C . HIS A 1 247 ? -7.219 18.885 -13.897 1.00 96.88 247 HIS A C 1
ATOM 2023 O O . HIS A 1 247 ? -6.303 18.071 -13.763 1.00 96.88 247 HIS A O 1
ATOM 2029 N N . LYS A 1 248 ? -8.164 18.721 -14.833 1.00 96.94 248 LYS A N 1
ATOM 2030 C CA . LYS A 1 248 ? -8.096 17.654 -15.837 1.00 96.94 248 LYS A CA 1
ATOM 2031 C C . LYS A 1 248 ? -6.942 17.894 -16.809 1.00 96.94 248 LYS A C 1
ATOM 2033 O O . LYS A 1 248 ? -6.209 16.951 -17.121 1.00 96.94 248 LYS A O 1
ATOM 2038 N N . THR A 1 249 ? -6.758 19.138 -17.243 1.00 97.88 249 THR A N 1
ATOM 2039 C CA . THR A 1 249 ? -5.625 19.557 -18.075 1.00 97.88 249 THR A CA 1
ATOM 2040 C C . THR A 1 249 ? -4.300 19.322 -17.354 1.00 97.88 249 THR A C 1
ATOM 2042 O O . THR A 1 249 ? -3.407 18.689 -17.918 1.00 97.88 249 THR A O 1
ATOM 2045 N N . GLU A 1 250 ? -4.187 19.721 -16.085 1.00 97.12 250 GLU A N 1
ATOM 2046 C CA . GLU A 1 250 ? -3.003 19.466 -15.256 1.00 97.12 250 GLU A CA 1
ATOM 2047 C C . GLU A 1 250 ? -2.718 17.971 -15.086 1.00 97.12 250 GLU A C 1
ATOM 2049 O O . GLU A 1 250 ? -1.584 17.532 -15.278 1.00 97.12 250 GLU A O 1
ATOM 2054 N N . LEU A 1 251 ? -3.743 17.159 -14.797 1.00 97.69 251 LEU A N 1
ATOM 2055 C CA . LEU A 1 251 ? -3.607 15.704 -14.714 1.00 97.69 251 LEU A CA 1
ATOM 2056 C C . LEU A 1 251 ? -3.040 15.130 -16.011 1.00 97.69 251 LEU A C 1
ATOM 2058 O O . LEU A 1 251 ? -2.095 14.339 -15.968 1.00 97.69 251 LEU A O 1
ATOM 2062 N N . ASN A 1 252 ? -3.616 15.506 -17.155 1.00 96.88 252 ASN A N 1
ATOM 2063 C CA . ASN A 1 252 ? -3.189 15.015 -18.462 1.00 96.88 252 ASN A CA 1
ATOM 2064 C C . ASN A 1 252 ? -1.751 15.459 -18.775 1.00 96.88 252 ASN A C 1
ATOM 2066 O O . ASN A 1 252 ? -0.945 14.635 -19.213 1.00 96.88 252 ASN A O 1
ATOM 2070 N N . ARG A 1 253 ? -1.406 16.723 -18.487 1.00 97.88 253 ARG A N 1
ATOM 2071 C CA . ARG A 1 253 ? -0.045 17.263 -18.618 1.00 97.88 253 ARG A CA 1
ATOM 2072 C C . ARG A 1 253 ? 0.945 16.442 -17.796 1.00 97.88 253 ARG A C 1
ATOM 2074 O O . ARG A 1 253 ? 1.893 15.906 -18.361 1.00 97.88 253 ARG A O 1
ATOM 2081 N N . LEU A 1 254 ? 0.703 16.287 -16.494 1.00 97.44 254 LEU A N 1
ATOM 2082 C CA . LEU A 1 254 ? 1.577 15.533 -15.589 1.00 97.44 254 LEU A CA 1
ATOM 2083 C C . LEU A 1 254 ? 1.701 14.069 -16.018 1.00 97.44 254 LEU A C 1
ATOM 2085 O O . LEU A 1 254 ? 2.792 13.503 -16.008 1.00 97.44 254 LEU A O 1
ATOM 2089 N N . GLN A 1 255 ? 0.601 13.458 -16.459 1.00 95.75 255 GLN A N 1
ATOM 2090 C CA . GLN A 1 255 ? 0.613 12.089 -16.959 1.00 95.75 255 GLN A CA 1
ATOM 2091 C C . GLN A 1 255 ? 1.457 11.942 -18.232 1.00 95.75 255 GLN A C 1
ATOM 2093 O O . GLN A 1 255 ? 2.198 10.966 -18.355 1.00 95.75 255 GLN A O 1
ATOM 2098 N N . ASN A 1 256 ? 1.394 12.899 -19.156 1.00 95.31 256 ASN A N 1
ATOM 2099 C CA . ASN A 1 256 ? 2.231 12.894 -20.354 1.00 95.31 256 ASN A CA 1
ATOM 2100 C C . ASN A 1 256 ? 3.705 13.155 -20.022 1.00 95.31 256 ASN A C 1
ATOM 2102 O O . ASN A 1 256 ? 4.569 12.465 -20.560 1.00 95.31 256 ASN A O 1
ATOM 2106 N N . THR A 1 257 ? 4.005 14.055 -19.082 1.00 94.38 257 THR A N 1
ATOM 2107 C CA . THR A 1 257 ? 5.373 14.269 -18.584 1.00 94.38 257 THR A CA 1
ATOM 2108 C C . THR A 1 257 ? 5.954 12.989 -17.989 1.00 94.38 257 THR A C 1
ATOM 2110 O O . THR A 1 257 ? 7.061 12.595 -18.347 1.00 94.38 257 THR A O 1
ATOM 2113 N N . ILE A 1 258 ? 5.191 12.290 -17.141 1.00 93.69 258 ILE A N 1
ATOM 2114 C CA . ILE A 1 258 ? 5.590 10.994 -16.573 1.00 93.69 258 ILE A CA 1
ATOM 2115 C C . ILE A 1 258 ? 5.883 9.987 -17.687 1.00 93.69 258 ILE A C 1
ATOM 2117 O O . ILE A 1 258 ? 6.927 9.342 -17.661 1.00 93.69 258 ILE A O 1
ATOM 2121 N N . LYS A 1 259 ? 4.990 9.855 -18.678 1.00 90.12 259 LYS A N 1
ATOM 2122 C CA . LYS A 1 259 ? 5.194 8.931 -19.805 1.00 90.12 259 LYS A CA 1
ATOM 2123 C C . LYS A 1 259 ? 6.488 9.234 -20.560 1.00 90.12 259 LYS A C 1
ATOM 2125 O O . LYS A 1 259 ? 7.253 8.310 -20.814 1.00 90.12 259 LYS A O 1
ATOM 2130 N N . ARG A 1 260 ? 6.743 10.509 -20.883 1.00 91.12 260 ARG A N 1
ATOM 2131 C CA . ARG A 1 260 ? 7.970 10.937 -21.573 1.00 91.12 260 ARG A CA 1
ATOM 2132 C C . ARG A 1 260 ? 9.209 10.573 -20.766 1.00 91.12 260 ARG A C 1
ATOM 2134 O O . ARG A 1 260 ? 10.086 9.912 -21.299 1.00 91.12 260 ARG A O 1
ATOM 2141 N N . LYS A 1 261 ? 9.244 10.910 -19.474 1.00 89.56 261 LYS A N 1
ATOM 2142 C CA . LYS A 1 261 ? 10.396 10.603 -18.611 1.00 89.56 261 LYS A CA 1
ATOM 2143 C C . LYS A 1 261 ? 10.652 9.113 -18.459 1.00 89.56 261 LYS A C 1
ATOM 2145 O O . LYS A 1 261 ? 11.791 8.678 -18.544 1.00 89.56 261 LYS A O 1
ATOM 2150 N N . VAL A 1 262 ? 9.595 8.321 -18.290 1.00 87.62 262 VAL A N 1
ATOM 2151 C CA . VAL A 1 262 ? 9.719 6.859 -18.237 1.00 87.62 262 VAL A CA 1
ATOM 2152 C C . VAL A 1 262 ? 10.269 6.307 -19.552 1.00 87.62 262 VAL A C 1
ATOM 2154 O O . VAL A 1 262 ? 11.088 5.394 -19.523 1.00 87.62 262 VAL A O 1
ATOM 2157 N N . ASN A 1 263 ? 9.835 6.836 -20.696 1.00 85.81 263 ASN A N 1
ATOM 2158 C CA . ASN A 1 263 ? 10.344 6.403 -21.995 1.00 85.81 263 ASN A CA 1
ATOM 2159 C C . ASN A 1 263 ? 11.806 6.808 -22.206 1.00 85.81 263 ASN A C 1
ATOM 2161 O O . ASN A 1 263 ? 12.585 5.959 -22.619 1.00 85.81 263 ASN A O 1
ATOM 2165 N N . LEU A 1 264 ? 12.183 8.042 -21.861 1.00 87.44 264 LEU A N 1
ATOM 2166 C CA . LEU A 1 264 ? 13.573 8.506 -21.923 1.00 87.44 264 LEU A CA 1
ATOM 2167 C C . LEU A 1 264 ? 14.487 7.628 -21.071 1.00 87.44 264 LEU A C 1
ATOM 2169 O O . LEU A 1 264 ? 15.504 7.150 -21.549 1.00 87.44 264 LEU A O 1
ATOM 2173 N N . TYR A 1 265 ? 14.076 7.329 -19.840 1.00 85.25 265 TYR A N 1
ATOM 2174 C CA . TYR A 1 265 ? 14.835 6.436 -18.971 1.00 85.25 265 TYR A CA 1
ATOM 2175 C C . TYR A 1 265 ? 14.982 5.029 -19.569 1.00 85.25 265 TYR A C 1
ATOM 2177 O O . TYR A 1 265 ? 16.058 4.442 -19.547 1.00 85.25 265 TYR A O 1
ATOM 2185 N N . ARG A 1 266 ? 13.903 4.473 -20.136 1.00 83.12 266 ARG A N 1
ATOM 2186 C CA . ARG A 1 266 ? 13.963 3.169 -20.816 1.00 83.12 266 ARG A CA 1
ATOM 2187 C C . ARG A 1 266 ? 14.910 3.185 -22.007 1.00 83.12 266 ARG A C 1
ATOM 2189 O O . ARG A 1 266 ? 15.554 2.174 -22.254 1.00 83.12 266 ARG A O 1
ATOM 2196 N N . GLN A 1 267 ? 14.949 4.293 -22.739 1.00 85.69 267 GLN A N 1
ATOM 2197 C CA . GLN A 1 267 ? 15.852 4.473 -23.861 1.00 85.69 267 GLN A CA 1
ATOM 2198 C C . GLN A 1 267 ? 17.305 4.529 -23.382 1.00 85.69 267 GLN A C 1
ATOM 2200 O O . GLN A 1 267 ? 18.101 3.751 -23.881 1.00 85.69 267 GLN A O 1
ATOM 2205 N N . GLN A 1 268 ? 17.613 5.330 -22.361 1.00 86.81 268 GLN A N 1
ATOM 2206 C CA . GLN A 1 268 ? 18.959 5.423 -21.778 1.00 86.81 268 GLN A CA 1
ATOM 2207 C C . GLN A 1 268 ? 19.472 4.066 -21.297 1.00 86.81 268 GLN A C 1
ATOM 2209 O O . GLN A 1 268 ? 20.520 3.613 -21.730 1.00 86.81 268 GLN A O 1
ATOM 2214 N N . VAL A 1 269 ? 18.679 3.349 -20.493 1.00 85.50 269 VAL A N 1
ATOM 2215 C CA . VAL A 1 269 ? 19.048 1.998 -20.029 1.00 85.50 269 VAL A CA 1
ATOM 2216 C C . VAL A 1 269 ? 19.313 1.052 -21.199 1.00 85.50 269 VAL A C 1
ATOM 2218 O O . VAL A 1 269 ? 20.141 0.149 -21.104 1.00 85.50 269 VAL A O 1
ATOM 2221 N N . TRP A 1 270 ? 18.579 1.218 -22.299 1.00 85.38 270 TRP A N 1
ATOM 2222 C CA . TRP A 1 270 ? 18.781 0.404 -23.485 1.00 85.38 270 TRP A CA 1
ATOM 2223 C C . TRP A 1 270 ? 20.035 0.800 -24.266 1.00 85.38 270 TRP A C 1
ATOM 2225 O O . TRP A 1 270 ? 20.745 -0.083 -24.732 1.00 85.38 270 TRP A O 1
ATOM 2235 N N . GLU A 1 271 ? 20.315 2.093 -24.398 1.00 88.81 271 GLU A N 1
ATOM 2236 C CA . GLU A 1 271 ? 21.544 2.621 -24.998 1.00 88.81 271 GLU A CA 1
ATOM 2237 C C . GLU A 1 271 ? 22.774 2.146 -24.217 1.00 88.81 271 GLU A C 1
ATOM 2239 O O . GLU A 1 271 ? 23.701 1.605 -24.819 1.00 88.81 271 GLU A O 1
ATOM 2244 N N . ASP A 1 272 ? 22.732 2.220 -22.886 1.00 88.06 272 ASP A N 1
ATOM 2245 C CA . ASP A 1 272 ? 23.780 1.704 -22.003 1.00 88.06 272 ASP A CA 1
ATOM 2246 C C . ASP A 1 272 ? 23.981 0.198 -22.216 1.00 88.06 272 ASP A C 1
ATOM 2248 O O . ASP A 1 272 ? 25.099 -0.273 -22.413 1.00 88.06 272 ASP A O 1
ATOM 2252 N N . HIS A 1 273 ? 22.880 -0.560 -22.254 1.00 88.44 273 HIS A N 1
ATOM 2253 C CA . HIS A 1 273 ? 22.919 -1.999 -22.498 1.00 88.44 273 HIS A CA 1
ATOM 2254 C C . HIS A 1 273 ? 23.455 -2.352 -23.889 1.00 88.44 273 HIS A C 1
ATOM 2256 O O . HIS A 1 273 ? 24.127 -3.364 -24.020 1.00 88.44 273 HIS A O 1
ATOM 2262 N N . LEU A 1 274 ? 23.149 -1.571 -24.931 1.00 88.75 274 LEU A N 1
ATOM 2263 C CA . LEU A 1 274 ? 23.703 -1.786 -26.271 1.00 88.75 274 LEU A CA 1
ATOM 2264 C C . LEU A 1 274 ? 25.195 -1.453 -26.325 1.00 88.75 274 LEU A C 1
ATOM 2266 O O . LEU A 1 274 ? 25.941 -2.157 -26.999 1.00 88.75 274 LEU A O 1
ATOM 2270 N N . THR A 1 275 ? 25.615 -0.408 -25.612 1.00 91.19 275 THR A N 1
ATOM 2271 C CA . THR A 1 275 ? 27.017 0.021 -25.531 1.00 91.19 275 THR A CA 1
ATOM 2272 C C . THR A 1 275 ? 27.870 -0.999 -24.779 1.00 91.19 275 THR A C 1
ATOM 2274 O O . THR A 1 275 ? 29.027 -1.198 -25.126 1.00 91.19 275 THR A O 1
ATOM 2277 N N . SER A 1 276 ? 27.293 -1.702 -23.799 1.00 92.00 276 SER A N 1
ATOM 2278 C CA . SER A 1 276 ? 27.982 -2.752 -23.043 1.00 92.00 276 SER A CA 1
ATOM 2279 C C . SER A 1 276 ? 28.057 -4.110 -23.760 1.00 92.00 276 SER A C 1
ATOM 2281 O O . SER A 1 276 ? 28.419 -5.100 -23.127 1.00 92.00 276 SER A O 1
ATOM 2283 N N . LEU A 1 277 ? 27.616 -4.231 -25.020 1.00 91.81 277 LEU A N 1
ATOM 2284 C CA . LEU A 1 277 ? 27.637 -5.512 -25.733 1.00 91.81 277 LEU A CA 1
ATOM 2285 C C . LEU A 1 277 ? 28.994 -5.773 -26.370 1.00 91.81 277 LEU A C 1
ATOM 2287 O O . LEU A 1 277 ? 29.428 -5.034 -27.249 1.00 91.81 277 LEU A O 1
ATOM 2291 N N . GLU A 1 278 ? 29.574 -6.917 -26.030 1.00 89.62 278 GLU A N 1
ATOM 2292 C CA . GLU A 1 278 ? 30.816 -7.397 -26.629 1.00 89.62 278 GLU A CA 1
ATOM 2293 C C . GLU A 1 278 ? 30.581 -8.645 -27.490 1.00 89.62 278 GLU A C 1
ATOM 2295 O O . GLU A 1 278 ? 29.636 -9.424 -27.283 1.00 89.62 278 GLU A O 1
ATOM 2300 N N . ALA A 1 279 ? 31.429 -8.808 -28.510 1.00 88.44 279 ALA A N 1
ATOM 2301 C CA . ALA A 1 279 ? 31.374 -9.944 -29.427 1.00 88.44 279 ALA A CA 1
ATOM 2302 C C . ALA A 1 279 ? 31.990 -11.215 -28.820 1.00 88.44 279 ALA A C 1
ATOM 2304 O O . ALA A 1 279 ? 31.507 -12.309 -29.118 1.00 88.44 279 ALA A O 1
ATOM 2305 N N . GLU A 1 280 ? 33.004 -11.065 -27.963 1.00 90.50 280 GLU A N 1
ATOM 2306 C CA . GLU A 1 280 ? 33.781 -12.163 -27.369 1.00 90.50 280 GLU A CA 1
ATOM 2307 C C . GLU A 1 280 ? 32.946 -12.986 -26.377 1.00 90.50 280 GLU A C 1
ATOM 2309 O O . GLU A 1 280 ? 32.892 -14.211 -26.475 1.00 90.50 280 GLU A O 1
ATOM 2314 N N . ASP A 1 281 ? 32.163 -12.315 -25.530 1.00 87.19 281 ASP A N 1
ATOM 2315 C CA . ASP A 1 281 ? 31.294 -12.944 -24.525 1.00 87.19 281 ASP A CA 1
ATOM 2316 C C . ASP A 1 281 ? 30.013 -13.579 -25.104 1.00 87.19 281 ASP A C 1
ATOM 2318 O O . ASP A 1 281 ? 29.157 -14.089 -24.376 1.00 87.19 281 ASP A O 1
ATOM 2322 N N . GLY A 1 282 ? 29.800 -13.493 -26.423 1.00 85.88 282 GLY A N 1
ATOM 2323 C CA . GLY A 1 282 ? 28.580 -13.965 -27.087 1.00 85.88 282 GLY A CA 1
ATOM 2324 C C . GLY A 1 282 ? 27.312 -13.157 -26.754 1.00 85.88 282 GLY A C 1
ATOM 2325 O O . GLY A 1 282 ? 26.238 -13.442 -27.298 1.00 85.88 282 GLY A O 1
ATOM 2326 N N . SER A 1 283 ? 27.419 -12.120 -25.916 1.00 88.31 283 SER A N 1
ATOM 2327 C CA . SER A 1 283 ? 26.328 -11.223 -25.512 1.00 88.31 283 SER A CA 1
ATOM 2328 C C . SER A 1 283 ? 25.707 -10.494 -26.704 1.00 88.31 283 SER A C 1
ATOM 2330 O O . SER A 1 283 ? 24.478 -10.472 -26.839 1.00 88.31 283 SER A O 1
ATOM 2332 N N . LEU A 1 284 ? 26.530 -9.980 -27.626 1.00 90.62 284 LEU A N 1
ATOM 2333 C CA . LEU A 1 284 ? 26.069 -9.358 -28.873 1.00 90.62 284 LEU A CA 1
ATOM 2334 C C . LEU A 1 284 ? 25.238 -10.325 -29.733 1.00 90.62 284 LEU A C 1
ATOM 2336 O O . LEU A 1 284 ? 24.167 -9.983 -30.239 1.00 90.62 284 LEU A O 1
ATOM 2340 N N . TRP A 1 285 ? 25.694 -11.571 -29.869 1.00 88.50 285 TRP A N 1
ATOM 2341 C CA . TRP A 1 285 ? 24.977 -12.594 -30.629 1.00 88.50 285 TRP A CA 1
ATOM 2342 C C . TRP A 1 285 ? 23.669 -13.001 -29.948 1.00 88.50 285 TRP A C 1
ATOM 2344 O O . TRP A 1 285 ? 22.649 -13.184 -30.621 1.00 88.50 285 TRP A O 1
ATOM 2354 N N . GLY A 1 286 ? 23.664 -13.101 -28.617 1.00 87.81 286 GLY A N 1
ATOM 2355 C CA . GLY A 1 286 ? 22.468 -13.372 -27.824 1.00 87.81 286 GLY A CA 1
ATOM 2356 C C . GLY A 1 286 ? 21.386 -12.303 -28.001 1.00 87.81 286 GLY A C 1
ATOM 2357 O O . GLY A 1 286 ? 20.215 -12.638 -28.228 1.00 87.81 286 GLY A O 1
ATOM 2358 N N . THR A 1 287 ? 21.762 -11.023 -27.958 1.00 89.00 287 THR A N 1
ATOM 2359 C CA . THR A 1 287 ? 20.836 -9.898 -28.158 1.00 89.00 287 THR A CA 1
ATOM 2360 C C . THR A 1 287 ? 20.371 -9.788 -29.610 1.00 89.00 287 THR A C 1
ATOM 2362 O O . THR A 1 287 ? 19.164 -9.711 -29.847 1.00 89.00 287 THR A O 1
ATOM 2365 N N . ALA A 1 288 ? 21.270 -9.898 -30.593 1.00 89.00 288 ALA A N 1
ATOM 2366 C CA . ALA A 1 288 ? 20.923 -9.902 -32.018 1.00 89.00 288 ALA A CA 1
ATOM 2367 C C . ALA A 1 288 ? 19.953 -11.042 -32.377 1.00 89.00 288 ALA A C 1
ATOM 2369 O O . ALA A 1 288 ? 18.973 -10.847 -33.102 1.00 89.00 288 ALA A O 1
ATOM 2370 N N . LYS A 1 289 ? 20.166 -12.240 -31.817 1.00 86.81 289 LYS A N 1
ATOM 2371 C CA . LYS A 1 289 ? 19.254 -13.377 -31.990 1.00 86.81 289 LYS A CA 1
ATOM 2372 C C . LYS A 1 289 ? 17.882 -13.093 -31.389 1.00 86.81 289 LYS A C 1
ATOM 2374 O O . LYS A 1 289 ? 16.881 -13.502 -31.972 1.00 86.81 289 LYS A O 1
ATOM 2379 N N . ALA A 1 290 ? 17.814 -12.381 -30.262 1.00 85.75 290 ALA A N 1
ATOM 2380 C CA . ALA A 1 290 ? 16.550 -11.989 -29.647 1.00 85.75 290 ALA A CA 1
ATOM 2381 C C . ALA A 1 290 ? 15.723 -11.054 -30.547 1.00 85.75 290 ALA A C 1
ATOM 2383 O O . ALA A 1 290 ? 14.513 -11.253 -30.641 1.00 85.75 290 ALA A O 1
ATOM 2384 N N . PHE A 1 291 ? 16.355 -10.116 -31.262 1.00 83.38 291 PHE A N 1
ATOM 2385 C CA . PHE A 1 291 ? 15.677 -9.248 -32.240 1.00 83.38 291 PHE A CA 1
ATOM 2386 C C . PHE A 1 291 ? 15.077 -10.013 -33.421 1.00 83.38 291 PHE A C 1
ATOM 2388 O O . PHE A 1 291 ? 14.028 -9.640 -33.936 1.00 83.38 291 PHE A O 1
ATOM 2395 N N . ARG A 1 292 ? 15.708 -11.117 -33.829 1.00 83.62 292 ARG A N 1
ATOM 2396 C CA . ARG A 1 292 ? 15.216 -11.965 -34.925 1.00 83.62 292 ARG A CA 1
ATOM 2397 C C . ARG A 1 292 ? 14.046 -12.866 -34.519 1.00 83.62 292 ARG A C 1
ATOM 2399 O O . ARG A 1 292 ? 13.438 -13.496 -35.384 1.00 83.62 292 ARG A O 1
ATOM 2406 N N . ARG A 1 293 ? 13.719 -12.965 -33.223 1.00 81.31 293 ARG A N 1
ATOM 2407 C CA . ARG A 1 293 ? 12.597 -13.792 -32.754 1.00 81.31 293 ARG A CA 1
ATOM 2408 C C . ARG A 1 293 ? 11.288 -13.149 -33.195 1.00 81.31 293 ARG A C 1
ATOM 2410 O O . ARG A 1 293 ? 10.880 -12.123 -32.659 1.00 81.31 293 ARG A O 1
ATOM 2417 N N . LYS A 1 294 ? 10.603 -13.787 -34.143 1.00 78.62 294 LYS A N 1
ATOM 2418 C CA . LYS A 1 294 ? 9.223 -13.437 -34.481 1.00 78.62 294 LYS A CA 1
ATOM 2419 C C . LYS A 1 294 ? 8.322 -13.795 -33.300 1.00 78.62 294 LYS A C 1
ATOM 2421 O O . LYS A 1 294 ? 8.483 -14.856 -32.693 1.00 78.62 294 LYS A O 1
ATOM 2426 N N . ALA A 1 295 ? 7.398 -12.901 -32.961 1.00 74.31 295 ALA A N 1
ATOM 2427 C CA . ALA A 1 295 ? 6.371 -13.200 -31.976 1.00 74.31 295 ALA A CA 1
ATOM 2428 C C . ALA A 1 295 ? 5.533 -14.373 -32.499 1.00 74.31 295 ALA A C 1
ATOM 2430 O O . ALA A 1 295 ? 4.992 -14.293 -33.601 1.00 74.31 295 ALA A O 1
ATOM 2431 N N . ALA A 1 296 ? 5.449 -15.458 -31.728 1.00 75.81 296 ALA A N 1
ATOM 2432 C CA . ALA A 1 296 ? 4.507 -16.519 -32.049 1.00 75.81 296 ALA A CA 1
ATOM 2433 C C . ALA A 1 296 ? 3.084 -15.934 -31.982 1.00 75.81 296 ALA A C 1
ATOM 2435 O O . ALA A 1 296 ? 2.807 -15.165 -31.049 1.00 75.81 296 ALA A O 1
ATOM 2436 N N . PRO A 1 297 ? 2.200 -16.246 -32.947 1.00 75.38 297 PRO A N 1
ATOM 2437 C CA . PRO A 1 297 ? 0.800 -15.870 -32.833 1.00 75.38 297 PRO A CA 1
ATOM 2438 C C . PRO A 1 297 ? 0.258 -16.445 -31.523 1.00 75.38 297 PRO A C 1
ATOM 2440 O O . PRO A 1 297 ? 0.555 -17.587 -31.166 1.00 75.38 297 PRO A O 1
ATOM 2443 N N . ILE A 1 298 ? -0.484 -15.631 -30.772 1.00 72.50 298 ILE A N 1
ATOM 2444 C CA . ILE A 1 298 ? -1.178 -16.124 -29.583 1.00 72.50 298 ILE A CA 1
ATOM 2445 C C . ILE A 1 298 ? -2.191 -17.142 -30.099 1.00 72.50 298 ILE A C 1
ATOM 2447 O O . ILE A 1 298 ? -3.028 -16.787 -30.929 1.00 72.50 298 ILE A O 1
ATOM 2451 N N . SER A 1 299 ? -2.076 -18.396 -29.664 1.00 70.50 299 SER A N 1
ATOM 2452 C CA . SER A 1 299 ? -3.034 -19.433 -30.038 1.00 70.50 299 SER A CA 1
ATOM 2453 C C . SER A 1 299 ? -4.448 -18.972 -29.689 1.00 70.50 299 SER A C 1
ATOM 2455 O O . SER A 1 299 ? -4.650 -18.322 -28.659 1.00 70.50 299 SER A O 1
ATOM 2457 N N . ALA A 1 300 ? -5.417 -19.296 -30.548 1.00 70.56 300 ALA A N 1
ATOM 2458 C CA . ALA A 1 300 ? -6.818 -19.028 -30.259 1.00 70.56 300 ALA A CA 1
ATOM 2459 C C . ALA A 1 300 ? -7.187 -19.625 -28.892 1.00 70.56 300 ALA A C 1
ATOM 2461 O O . ALA A 1 300 ? -6.720 -20.709 -28.528 1.00 70.56 300 ALA A O 1
ATOM 2462 N N . LEU A 1 301 ? -7.988 -18.889 -28.117 1.00 62.97 301 LEU A N 1
ATOM 2463 C CA . LEU A 1 301 ? -8.493 -19.373 -26.839 1.00 62.97 301 LEU A CA 1
ATOM 2464 C C . LEU A 1 301 ? -9.550 -20.442 -27.134 1.00 62.97 301 LEU A C 1
ATOM 2466 O O . LEU A 1 301 ? -10.732 -20.144 -27.274 1.00 62.97 301 LEU A O 1
ATOM 2470 N N . ASN A 1 302 ? -9.101 -21.679 -27.297 1.00 64.19 302 ASN A N 1
ATOM 2471 C CA . ASN A 1 302 ? -9.988 -22.810 -27.500 1.00 64.19 302 ASN A CA 1
ATOM 2472 C C . ASN A 1 302 ? -10.666 -23.122 -26.162 1.00 64.19 302 ASN A C 1
ATOM 2474 O O . ASN A 1 302 ? -9.991 -23.380 -25.164 1.00 64.19 302 ASN A O 1
ATOM 2478 N N . GLY A 1 303 ? -12.000 -23.074 -26.128 1.00 60.00 303 GLY A N 1
ATOM 2479 C CA . GLY A 1 303 ? -12.761 -23.652 -25.019 1.00 60.00 303 GLY A CA 1
ATOM 2480 C C . GLY A 1 303 ? -12.562 -25.176 -24.947 1.00 60.00 303 GLY A C 1
ATOM 2481 O O . GLY A 1 303 ? -11.942 -25.750 -25.845 1.00 60.00 303 GLY A O 1
ATOM 2482 N N . PRO A 1 304 ? -13.124 -25.863 -23.936 1.00 60.62 304 PRO A N 1
ATOM 2483 C CA . PRO A 1 304 ? -13.021 -27.323 -23.792 1.00 60.62 304 PRO A CA 1
ATOM 2484 C C . PRO A 1 304 ? -13.464 -28.112 -25.041 1.00 60.62 304 PRO A C 1
ATOM 2486 O O . PRO A 1 304 ? -13.010 -29.232 -25.239 1.00 60.62 304 PRO A O 1
ATOM 2489 N N . ASN A 1 305 ? -14.268 -27.501 -25.920 1.00 60.69 305 ASN A N 1
ATOM 2490 C CA . ASN A 1 305 ? -14.768 -28.104 -27.160 1.00 60.69 305 ASN A CA 1
ATOM 2491 C C . ASN A 1 305 ? -14.060 -27.601 -28.438 1.00 60.69 305 ASN A C 1
ATOM 2493 O O . ASN A 1 305 ? -14.557 -27.824 -29.537 1.00 60.69 305 ASN A O 1
ATOM 2497 N N . GLY A 1 306 ? -12.938 -26.878 -28.338 1.00 59.09 306 GLY A N 1
ATOM 2498 C CA . GLY A 1 306 ? -12.141 -26.489 -29.514 1.00 59.09 306 GLY A CA 1
ATOM 2499 C C . GLY A 1 306 ? -12.739 -25.399 -30.417 1.00 59.09 306 GLY A C 1
ATOM 2500 O O . GLY A 1 306 ? -12.140 -25.068 -31.436 1.00 59.09 306 GLY A O 1
ATOM 2501 N N . THR A 1 307 ? -13.886 -24.808 -30.073 1.00 57.66 307 THR A N 1
ATOM 2502 C CA . THR A 1 307 ? -14.530 -23.777 -30.901 1.00 57.66 307 THR A CA 1
ATOM 2503 C C . THR A 1 307 ? -13.929 -22.398 -30.636 1.00 57.66 307 THR A C 1
ATOM 2505 O O . THR A 1 307 ? -14.078 -21.844 -29.543 1.00 57.66 307 THR A O 1
ATOM 2508 N N . ALA A 1 308 ? -13.276 -21.822 -31.644 1.00 55.56 308 ALA A N 1
ATOM 2509 C CA . ALA A 1 308 ? -12.903 -20.414 -31.647 1.00 55.56 308 ALA A CA 1
ATOM 2510 C C . ALA A 1 308 ? -14.167 -19.560 -31.837 1.00 55.56 308 ALA A C 1
ATOM 2512 O O . ALA A 1 308 ? -14.849 -19.681 -32.852 1.00 55.56 308 ALA A O 1
ATOM 2513 N N . LEU A 1 309 ? -14.484 -18.689 -30.875 1.00 55.19 309 LEU A N 1
ATOM 2514 C CA . LEU A 1 309 ? -15.554 -17.699 -31.028 1.00 55.19 309 LEU A CA 1
ATOM 2515 C C . LEU A 1 309 ? -15.061 -16.600 -31.993 1.00 55.19 309 LEU A C 1
ATOM 2517 O O . LEU A 1 309 ? -14.489 -15.598 -31.562 1.00 55.19 309 LEU A O 1
ATOM 2521 N N . SER A 1 310 ? -15.191 -16.812 -33.304 1.00 57.97 310 SER A N 1
ATOM 2522 C CA . SER A 1 310 ? -14.971 -15.753 -34.295 1.00 57.97 310 SER A CA 1
ATOM 2523 C C . SER A 1 310 ? -16.092 -14.715 -34.210 1.00 57.97 310 SER A C 1
ATOM 2525 O O . SER A 1 310 ? -17.224 -15.035 -33.845 1.00 57.97 310 SER A O 1
ATOM 2527 N N . ASP A 1 311 ? -15.796 -13.458 -34.554 1.00 56.06 311 ASP A N 1
ATOM 2528 C CA . ASP A 1 311 ? -16.756 -12.345 -34.442 1.00 56.06 311 ASP A CA 1
ATOM 2529 C C . ASP A 1 311 ? -18.031 -12.537 -35.290 1.00 56.06 311 ASP A C 1
ATOM 2531 O O . ASP A 1 311 ? -19.058 -11.930 -35.000 1.00 56.06 311 ASP A O 1
ATOM 2535 N N . THR A 1 312 ? -18.007 -13.441 -36.272 1.00 62.16 312 THR A N 1
ATOM 2536 C CA . THR A 1 312 ? -19.167 -13.843 -37.085 1.00 62.16 312 THR A CA 1
ATOM 2537 C C . THR A 1 312 ? -20.231 -14.631 -36.314 1.00 62.16 312 THR A C 1
ATOM 2539 O O . THR A 1 312 ? -21.361 -14.711 -36.774 1.00 62.16 312 THR A O 1
ATOM 2542 N N . HIS A 1 313 ? -19.907 -15.207 -35.152 1.00 53.03 313 HIS A N 1
ATOM 2543 C CA . HIS A 1 313 ? -20.863 -15.956 -34.322 1.00 53.03 313 HIS A CA 1
ATOM 2544 C C . HIS A 1 313 ? -21.650 -15.079 -33.333 1.00 53.03 313 HIS A C 1
ATOM 2546 O O . HIS A 1 313 ? -22.439 -15.601 -32.554 1.00 53.03 313 HIS A O 1
ATOM 2552 N N . LYS A 1 314 ? -21.429 -13.756 -33.327 1.00 53.59 314 LYS A N 1
ATOM 2553 C CA . LYS A 1 314 ? -22.108 -12.807 -32.424 1.00 53.59 314 LYS A CA 1
ATOM 2554 C C . LYS A 1 314 ? -23.232 -11.996 -33.084 1.00 53.59 314 LYS A C 1
ATOM 2556 O O . LYS A 1 314 ? -23.738 -11.081 -32.444 1.00 53.59 314 LYS A O 1
ATOM 2561 N N . THR A 1 315 ? -23.578 -12.260 -34.346 1.00 42.88 315 THR A N 1
ATOM 2562 C CA . THR A 1 315 ? -24.555 -11.457 -35.112 1.00 42.88 315 THR A CA 1
ATOM 2563 C C . THR A 1 315 ? -25.887 -12.166 -35.375 1.00 42.88 315 THR A C 1
ATOM 2565 O O . THR A 1 315 ? -26.464 -11.980 -36.444 1.00 42.88 315 THR A O 1
ATOM 2568 N N . GLU A 1 316 ? -26.379 -12.942 -34.411 1.00 35.38 316 GLU A N 1
ATOM 2569 C CA . GLU A 1 316 ? -27.798 -13.318 -34.297 1.00 35.38 316 GLU A CA 1
ATOM 2570 C C . GLU A 1 316 ? -28.361 -12.796 -32.974 1.00 35.38 316 GLU A C 1
ATOM 2572 O O . GLU A 1 316 ? -27.620 -12.837 -31.962 1.00 35.38 316 GLU A O 1
#

pLDDT: mean 70.35, std 22.17, range [28.89, 98.0]